Protein AF-A0A4U0WR96-F1 (afdb_monomer)

Foldseek 3Di:
DDDDDDDDDDDPPDPPPPPDDPPPDDPDDDDDPDPPDDPPPPPPPDDADEEEFAADDPVCVVVVPDDQWDADQVQQKIKGHDDDDDPVRVVVDPDDDDIDIDHGPHYAYCHDPPDPRHDAQVNLCVVPLVVQLVCVVVVDDDDDAQDDDPPRCRCCQDQNDPVRGHSPVVSVVVNVVVVVVDPPPVDDDDDDDWDWDQDPNDIGGPVDPDDDPDD

Secondary structure (DSSP, 8-state):
-----PPP------------------SS----PPPP---TTS--S----EEEEEPPPHHHHHTT----EEEETTTTEEEEPPP---HHHHHH-------EEEE-SEEEEES-TTSTT---HHHHIIIIIHHHHHHHHTT--------SSTTSSHHHHHTB-SSSB-HHHHHHHHHHHHHHH---TT---------EEEETTEEEESSSS--PPP-

Solvent-accessible surface area (backbone atoms only — not comparable to full-atom values): 14326 Å² total; per-residue (Å²): 135,87,82,89,78,87,86,77,88,86,83,87,78,73,86,77,73,85,72,67,81,80,75,92,69,74,100,61,88,75,73,81,75,73,75,80,84,71,62,92,86,53,80,76,89,67,87,83,49,70,48,67,46,57,44,80,52,69,74,41,57,79,63,67,59,80,83,44,70,47,60,39,79,88,73,14,31,36,38,38,52,49,80,92,66,53,78,69,53,53,75,71,47,92,71,84,71,64,70,45,79,45,75,44,82,36,36,38,38,38,46,50,89,85,45,96,70,45,44,51,55,62,54,58,27,68,71,45,47,52,60,48,49,51,41,45,76,74,70,44,91,75,87,86,83,77,79,78,63,91,89,53,44,47,63,47,53,43,50,33,45,92,94,49,47,9,42,53,60,47,49,54,48,53,52,51,55,52,62,71,65,58,79,60,86,88,63,83,88,85,89,84,86,86,54,70,46,77,55,95,93,40,81,42,66,68,80,56,90,83,77,77,78,87,128

Organism: NCBI:txid329884

Structure (mmCIF, N/CA/C/O backbone):
data_AF-A0A4U0WR96-F1
#
_entry.id   AF-A0A4U0WR96-F1
#
loop_
_atom_site.group_PDB
_atom_site.id
_atom_site.type_symbol
_atom_site.label_atom_id
_atom_site.label_alt_id
_atom_site.label_comp_id
_atom_site.label_asym_id
_atom_site.label_entity_id
_atom_site.label_seq_id
_atom_site.pdbx_PDB_ins_code
_atom_site.Cartn_x
_atom_site.Cartn_y
_atom_site.Cartn_z
_atom_site.occupancy
_atom_site.B_iso_or_equiv
_atom_site.auth_seq_id
_atom_site.auth_comp_id
_atom_site.auth_asym_id
_atom_site.auth_atom_id
_atom_site.pdbx_PDB_model_num
ATOM 1 N N . MET A 1 1 ? 50.541 -27.576 30.324 1.00 34.84 1 MET A N 1
ATOM 2 C CA . MET A 1 1 ? 51.532 -27.996 29.309 1.00 34.84 1 MET A CA 1
ATOM 3 C C . MET A 1 1 ? 50.739 -28.535 28.128 1.00 34.84 1 MET A C 1
ATOM 5 O O . MET A 1 1 ? 50.212 -29.628 28.215 1.00 34.84 1 MET A O 1
ATOM 9 N N . ALA A 1 2 ? 50.278 -27.673 27.224 1.00 33.19 2 ALA A N 1
ATOM 10 C CA . ALA A 1 2 ? 51.031 -27.200 26.062 1.00 33.19 2 ALA A CA 1
ATOM 11 C C . ALA A 1 2 ? 51.534 -28.369 25.207 1.00 33.19 2 ALA A C 1
ATOM 13 O O . ALA A 1 2 ? 52.511 -28.999 25.577 1.00 33.19 2 ALA A O 1
ATOM 14 N N . HIS A 1 3 ? 50.884 -28.603 24.067 1.00 31.94 3 HIS A N 1
ATOM 15 C CA . HIS A 1 3 ? 51.585 -28.634 22.787 1.00 31.94 3 HIS A CA 1
ATOM 16 C C . HIS A 1 3 ? 50.632 -28.195 21.671 1.00 31.94 3 HIS A C 1
ATOM 18 O O . HIS A 1 3 ? 49.703 -28.894 21.279 1.00 31.94 3 HIS A O 1
ATOM 24 N N . HIS A 1 4 ? 50.888 -26.973 21.207 1.00 39.34 4 HIS A N 1
ATOM 25 C CA . HIS A 1 4 ? 50.454 -26.429 19.931 1.00 39.34 4 HIS A CA 1
ATOM 26 C C . HIS A 1 4 ? 50.864 -27.367 18.793 1.00 39.34 4 HIS A C 1
ATOM 28 O O . HIS A 1 4 ? 52.033 -27.748 18.697 1.00 39.34 4 HIS A O 1
ATOM 34 N N . ARG A 1 5 ? 49.950 -27.606 17.853 1.00 36.50 5 ARG A N 1
ATOM 35 C CA . ARG A 1 5 ? 50.330 -27.823 16.460 1.00 36.50 5 ARG A CA 1
ATOM 36 C C . ARG A 1 5 ? 49.440 -26.955 15.580 1.00 36.50 5 ARG A C 1
ATOM 38 O O . ARG A 1 5 ? 48.236 -27.169 15.500 1.00 36.50 5 ARG A O 1
ATOM 45 N N . ALA A 1 6 ? 50.053 -25.922 15.012 1.00 37.16 6 ALA A N 1
ATOM 46 C CA . ALA A 1 6 ? 49.459 -25.056 14.011 1.00 37.16 6 ALA A CA 1
ATOM 47 C C . ALA A 1 6 ? 49.240 -25.848 12.715 1.00 37.16 6 ALA A C 1
ATOM 49 O O . ALA A 1 6 ? 50.129 -26.588 12.288 1.00 37.16 6 ALA A O 1
ATOM 50 N N . LEU A 1 7 ? 48.072 -25.674 12.101 1.00 34.84 7 LEU A N 1
ATOM 51 C CA . LEU A 1 7 ? 47.841 -26.012 10.703 1.00 34.84 7 LEU A CA 1
ATOM 52 C C . LEU A 1 7 ? 47.938 -24.712 9.902 1.00 34.84 7 LEU A C 1
ATOM 54 O O . LEU A 1 7 ? 47.262 -23.727 10.188 1.00 34.84 7 LEU A O 1
ATOM 58 N N . THR A 1 8 ? 48.858 -24.720 8.951 1.00 39.34 8 THR A N 1
ATOM 59 C CA . THR A 1 8 ? 49.199 -23.650 8.015 1.00 39.34 8 THR A CA 1
ATOM 60 C C . THR A 1 8 ? 48.477 -23.871 6.683 1.00 39.34 8 THR A C 1
ATOM 62 O O . THR A 1 8 ? 48.541 -25.001 6.212 1.00 39.34 8 THR A O 1
ATOM 65 N N . THR A 1 9 ? 47.894 -22.790 6.121 1.00 39.94 9 THR A N 1
ATOM 66 C CA . THR A 1 9 ? 47.632 -22.459 4.684 1.00 39.94 9 THR A CA 1
ATOM 67 C C . THR A 1 9 ? 46.932 -23.519 3.800 1.00 39.94 9 THR A C 1
ATOM 69 O O . THR A 1 9 ? 47.309 -24.678 3.871 1.00 39.94 9 THR A O 1
ATOM 72 N N . PRO A 1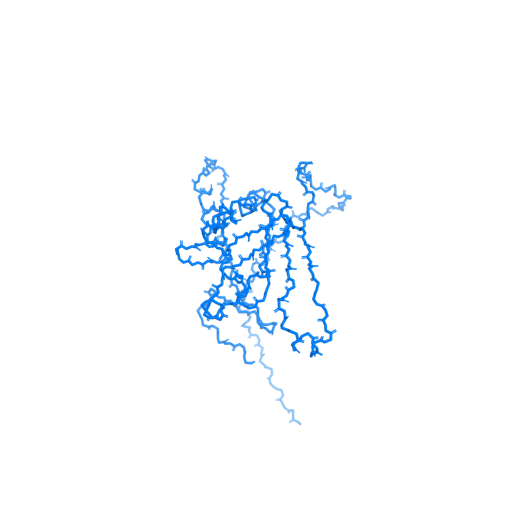 10 ? 46.109 -23.201 2.774 1.00 40.53 10 PRO A N 1
ATOM 73 C CA . PRO A 1 10 ? 45.141 -22.128 2.477 1.00 40.53 10 PRO A CA 1
ATOM 74 C C . PRO A 1 10 ? 43.749 -22.698 2.062 1.00 40.53 10 PRO A C 1
ATOM 76 O O . PRO A 1 10 ? 43.687 -23.515 1.159 1.00 40.53 10 PRO A O 1
ATOM 79 N N . ASP A 1 11 ? 42.624 -22.230 2.615 1.00 34.78 11 ASP A N 1
ATOM 80 C CA . ASP A 1 11 ? 41.285 -22.538 2.043 1.00 34.78 11 ASP A CA 1
ATOM 81 C C . ASP A 1 11 ? 40.253 -21.426 2.321 1.00 34.78 11 ASP A C 1
ATOM 83 O O . ASP A 1 11 ? 39.078 -21.639 2.608 1.00 34.78 11 ASP A O 1
ATOM 87 N N . LEU A 1 12 ? 40.707 -20.175 2.205 1.00 38.88 12 LEU A N 1
ATOM 88 C CA . LEU A 1 12 ? 39.829 -19.021 2.002 1.00 38.88 12 LEU A CA 1
ATOM 89 C C . LEU A 1 12 ? 39.471 -18.936 0.511 1.00 38.88 12 LEU A C 1
ATOM 91 O O . LEU A 1 12 ? 39.880 -18.012 -0.189 1.00 38.88 12 LEU A O 1
ATOM 95 N N . GLN A 1 13 ? 38.728 -19.919 0.000 1.00 39.53 13 GLN A N 1
ATOM 96 C CA . GLN A 1 13 ? 38.101 -19.800 -1.314 1.00 39.53 13 GLN A CA 1
ATOM 97 C C . GLN A 1 13 ? 36.824 -18.954 -1.198 1.00 39.53 13 GLN A C 1
ATOM 99 O O . GLN A 1 13 ? 35.743 -19.425 -0.869 1.00 39.53 13 GLN A O 1
ATOM 104 N N . HIS A 1 14 ? 37.028 -17.657 -1.432 1.00 37.19 14 HIS A N 1
ATOM 105 C CA . HIS A 1 14 ? 36.157 -16.721 -2.144 1.00 37.19 14 HIS A CA 1
ATOM 106 C C . HIS A 1 14 ? 34.634 -16.794 -1.924 1.00 37.19 14 HIS A C 1
ATOM 108 O O . HIS A 1 14 ? 33.881 -17.184 -2.813 1.00 37.19 14 HIS A O 1
ATOM 114 N N . TYR A 1 15 ? 34.159 -16.183 -0.836 1.00 31.33 15 TYR A N 1
ATOM 115 C CA . TYR A 1 15 ? 32.936 -15.379 -0.925 1.00 31.33 15 TYR A CA 1
ATOM 116 C C . TYR A 1 15 ? 33.295 -14.038 -1.577 1.00 31.33 15 TYR A C 1
ATOM 118 O O . TYR A 1 15 ? 33.702 -13.090 -0.906 1.00 31.33 15 TYR A O 1
ATOM 126 N N . HIS A 1 16 ? 33.190 -13.960 -2.904 1.00 32.38 16 HIS A N 1
ATOM 127 C CA . HIS A 1 16 ? 33.180 -12.671 -3.590 1.00 32.38 16 HIS A CA 1
ATOM 128 C C . HIS A 1 16 ? 31.810 -12.025 -3.377 1.00 32.38 16 HIS A C 1
ATOM 130 O O . HIS A 1 16 ? 30.864 -12.259 -4.120 1.00 32.38 16 HIS A O 1
ATOM 136 N N . SER A 1 17 ? 31.715 -11.188 -2.346 1.00 36.38 17 SER A N 1
ATOM 137 C CA . SER A 1 17 ? 30.749 -10.098 -2.360 1.00 36.38 17 SER A CA 1
ATOM 138 C C . SER A 1 17 ? 31.188 -9.145 -3.470 1.00 36.38 17 SER A C 1
ATOM 140 O O . SER A 1 17 ? 32.230 -8.502 -3.350 1.00 36.38 17 SER A O 1
ATOM 142 N N . THR A 1 18 ? 30.438 -9.047 -4.568 1.00 40.47 18 THR A N 1
ATOM 143 C CA . THR A 1 18 ? 30.577 -7.919 -5.503 1.00 40.47 18 THR A CA 1
ATOM 144 C C . THR A 1 18 ? 29.844 -6.713 -4.922 1.00 40.47 18 THR A C 1
ATOM 146 O O . THR A 1 18 ? 28.961 -6.132 -5.547 1.00 40.47 18 THR A O 1
ATOM 149 N N . ALA A 1 19 ? 30.191 -6.357 -3.683 1.00 36.78 19 ALA A N 1
ATOM 150 C CA . ALA A 1 19 ? 29.962 -5.025 -3.174 1.00 36.78 19 ALA A CA 1
ATOM 151 C C . ALA A 1 19 ? 30.850 -4.104 -4.010 1.00 36.78 19 ALA A C 1
ATOM 153 O O . ALA A 1 19 ? 32.071 -4.149 -3.898 1.00 36.78 19 ALA A O 1
ATOM 154 N N . SER A 1 20 ? 30.200 -3.359 -4.900 1.00 39.16 20 SER A N 1
ATOM 155 C CA . SER A 1 20 ? 30.675 -2.135 -5.534 1.00 39.16 20 SER A CA 1
ATOM 156 C C . SER A 1 20 ? 32.140 -2.167 -5.968 1.00 39.16 20 SER A C 1
ATOM 158 O O . SER A 1 20 ? 33.045 -1.857 -5.191 1.00 39.16 20 SER A O 1
ATOM 160 N N . ALA A 1 21 ? 32.375 -2.437 -7.255 1.00 37.44 21 ALA A N 1
ATOM 161 C CA . ALA A 1 21 ? 33.607 -1.968 -7.875 1.00 37.44 21 ALA A CA 1
ATOM 162 C C . ALA A 1 21 ? 33.804 -0.487 -7.484 1.00 37.44 21 ALA A C 1
ATOM 164 O O . ALA A 1 21 ? 32.854 0.298 -7.608 1.00 37.44 21 ALA A O 1
ATOM 165 N N . PRO A 1 22 ? 34.975 -0.097 -6.952 1.00 33.47 22 PRO A N 1
ATOM 166 C CA . PRO A 1 22 ? 35.206 1.278 -6.561 1.00 33.47 22 PRO A CA 1
ATOM 167 C C . PRO A 1 22 ? 35.077 2.141 -7.812 1.00 33.47 22 PRO A C 1
ATOM 169 O O . PRO A 1 22 ? 35.841 1.998 -8.766 1.00 33.47 22 PRO A O 1
ATOM 172 N N . SER A 1 23 ? 34.066 3.010 -7.807 1.00 46.91 23 SER A N 1
ATOM 173 C CA . SER A 1 23 ? 33.887 4.057 -8.803 1.00 46.91 23 SER A CA 1
ATOM 174 C C . SER A 1 23 ? 35.225 4.767 -8.994 1.00 46.91 23 SER A C 1
ATOM 176 O O . SER A 1 23 ? 35.752 5.349 -8.044 1.00 46.91 23 SER A O 1
ATOM 178 N N . LEU A 1 24 ? 35.759 4.753 -10.217 1.00 41.44 24 LEU A N 1
ATOM 179 C CA . LEU A 1 24 ? 36.867 5.612 -10.626 1.00 41.44 24 LEU A CA 1
ATOM 180 C C . LEU A 1 24 ? 36.381 7.070 -10.608 1.00 41.44 24 LEU A C 1
ATOM 182 O O . LEU A 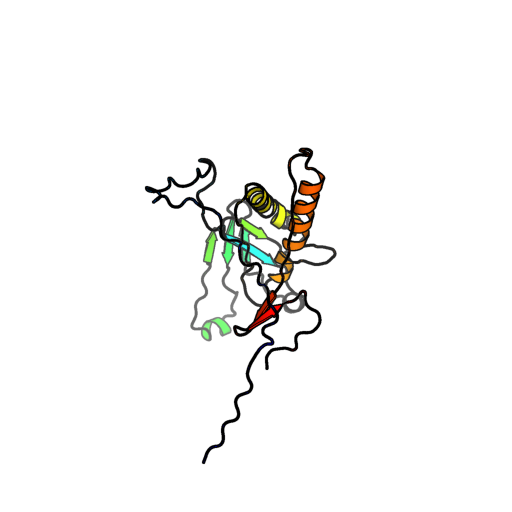1 24 ? 36.041 7.639 -11.639 1.00 41.44 24 LEU A O 1
ATOM 186 N N . ARG A 1 25 ? 36.293 7.670 -9.417 1.00 45.50 25 ARG A N 1
ATOM 187 C CA . ARG A 1 25 ? 36.184 9.119 -9.249 1.00 45.50 25 ARG A CA 1
ATOM 188 C C . ARG A 1 25 ? 37.584 9.683 -9.016 1.00 45.50 25 ARG A C 1
ATOM 190 O O . ARG A 1 25 ? 38.373 9.153 -8.238 1.00 45.50 25 ARG A O 1
ATOM 197 N N . SER A 1 26 ? 37.873 10.721 -9.787 1.00 38.41 26 SER A N 1
ATOM 198 C CA . SER A 1 26 ? 39.103 11.504 -9.881 1.00 38.41 26 SER A CA 1
ATOM 199 C C . SER A 1 26 ? 39.751 11.832 -8.529 1.00 38.41 26 SER A C 1
ATOM 201 O O . SER A 1 26 ? 39.081 12.221 -7.577 1.00 38.41 26 SER A O 1
ATOM 203 N N . ARG A 1 27 ? 41.087 11.742 -8.476 1.00 44.22 27 ARG A N 1
ATOM 204 C CA . ARG A 1 27 ? 41.951 12.173 -7.358 1.00 44.22 27 ARG A CA 1
ATOM 205 C C . ARG A 1 27 ? 42.119 13.701 -7.296 1.00 44.22 27 ARG A C 1
ATOM 207 O O . ARG A 1 27 ? 43.226 14.187 -7.088 1.00 44.22 27 ARG A O 1
ATOM 214 N N . GLU A 1 28 ? 41.042 14.456 -7.472 1.00 39.34 28 GLU A N 1
ATOM 215 C CA . GLU A 1 28 ? 41.059 15.907 -7.266 1.00 39.34 28 GLU A CA 1
ATOM 216 C C . GLU A 1 28 ? 40.126 16.273 -6.108 1.00 39.34 28 GLU A C 1
ATOM 218 O O . GLU A 1 28 ? 39.037 15.700 -6.005 1.00 39.34 28 GLU A O 1
ATOM 223 N N . PRO A 1 29 ? 40.542 17.173 -5.197 1.00 30.84 29 PRO A N 1
ATOM 224 C CA . PRO A 1 29 ? 39.694 17.615 -4.104 1.00 30.84 29 PRO A CA 1
ATOM 225 C C . PRO A 1 29 ? 38.517 18.380 -4.700 1.00 30.84 29 PRO A C 1
ATOM 227 O O . PRO A 1 29 ? 38.680 19.441 -5.297 1.00 30.84 29 PRO A O 1
ATOM 230 N N . ILE A 1 30 ? 37.327 17.811 -4.561 1.00 41.47 30 ILE A N 1
ATOM 231 C CA . ILE A 1 30 ? 36.121 18.398 -5.114 1.00 41.47 30 ILE A CA 1
ATOM 232 C C . ILE A 1 30 ? 35.704 19.563 -4.213 1.00 41.47 30 ILE A C 1
ATOM 234 O O . ILE A 1 30 ? 35.172 19.364 -3.119 1.00 41.47 30 ILE A O 1
ATOM 238 N N . THR A 1 31 ? 35.970 20.785 -4.667 1.00 41.56 31 THR A N 1
ATOM 239 C CA . THR A 1 31 ? 35.323 22.007 -4.181 1.00 41.56 31 THR A CA 1
ATOM 240 C C . THR A 1 31 ? 33.813 21.780 -4.195 1.00 41.56 31 THR A C 1
ATOM 242 O O . THR A 1 31 ? 33.304 21.327 -5.213 1.00 41.56 31 THR A O 1
ATOM 245 N N . ALA A 1 32 ? 33.147 22.032 -3.058 1.00 42.12 32 ALA A N 1
ATOM 246 C CA . ALA A 1 32 ? 31.710 21.868 -2.804 1.00 42.12 32 ALA A CA 1
ATOM 247 C C . ALA A 1 32 ? 30.883 21.531 -4.062 1.00 42.12 32 ALA A C 1
ATOM 249 O O . ALA A 1 32 ? 30.546 22.425 -4.835 1.00 42.12 32 ALA A O 1
ATOM 250 N N . MET A 1 33 ? 30.596 20.237 -4.272 1.00 36.56 33 MET A N 1
ATOM 251 C CA . MET A 1 33 ? 29.678 19.801 -5.329 1.00 36.56 33 MET A CA 1
ATOM 252 C C . MET A 1 33 ? 28.345 20.504 -5.098 1.00 36.56 33 MET A C 1
ATOM 254 O O . MET A 1 33 ? 27.693 20.276 -4.074 1.00 36.56 33 MET A O 1
ATOM 258 N N . ASP A 1 34 ? 27.956 21.341 -6.051 1.00 38.62 34 ASP A N 1
ATOM 259 C CA . ASP A 1 34 ? 26.588 21.811 -6.167 1.00 38.62 34 ASP A CA 1
ATOM 260 C C . ASP A 1 34 ? 25.674 20.577 -6.213 1.00 38.62 34 ASP A C 1
ATOM 262 O O . ASP A 1 34 ? 25.998 19.576 -6.869 1.00 38.62 34 ASP A O 1
ATOM 266 N N . ARG A 1 35 ? 24.586 20.587 -5.436 1.00 38.41 35 ARG A N 1
ATOM 267 C CA . ARG A 1 35 ? 23.674 19.434 -5.378 1.00 38.41 35 ARG A CA 1
ATOM 268 C C . ARG A 1 35 ? 23.183 19.147 -6.802 1.00 38.41 35 ARG A C 1
ATOM 270 O O . ARG A 1 35 ? 22.824 20.100 -7.494 1.00 38.41 35 ARG A O 1
ATOM 277 N N . PRO A 1 36 ? 23.133 17.878 -7.249 1.00 41.12 36 PRO A N 1
ATOM 278 C CA . PRO A 1 36 ? 22.499 17.566 -8.520 1.00 41.12 36 PRO A CA 1
ATOM 279 C C . PRO A 1 36 ? 21.080 18.140 -8.512 1.00 41.12 36 PRO A C 1
ATOM 281 O O . PRO A 1 36 ? 20.350 17.991 -7.532 1.00 41.12 36 PRO A O 1
ATOM 284 N N . PHE A 1 37 ? 20.764 18.860 -9.585 1.00 42.47 37 PHE A N 1
ATOM 285 C CA . PHE A 1 37 ? 19.521 19.583 -9.819 1.00 42.47 37 PHE A CA 1
ATOM 286 C C . PHE A 1 37 ? 18.303 18.721 -9.458 1.00 42.47 37 PHE A C 1
ATOM 288 O O . PHE A 1 37 ? 17.958 17.782 -10.170 1.00 42.47 37 PHE A O 1
ATOM 295 N N . THR A 1 38 ? 17.664 19.036 -8.331 1.00 46.34 38 THR A N 1
ATOM 296 C CA . THR A 1 38 ? 16.289 18.620 -8.042 1.00 46.34 38 THR A CA 1
ATOM 297 C C . THR A 1 38 ? 15.369 19.421 -8.963 1.00 46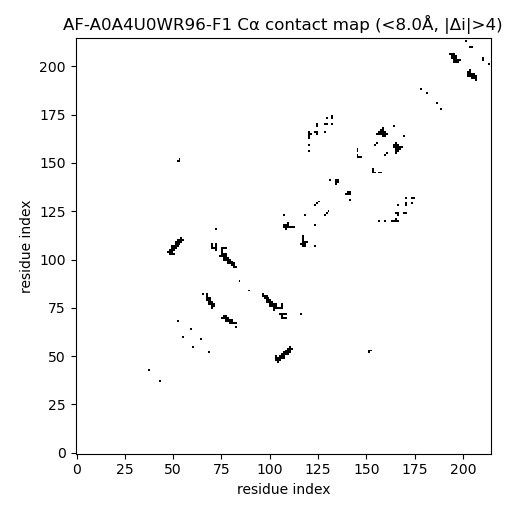.34 38 THR A C 1
ATOM 299 O O . THR A 1 38 ? 15.476 20.652 -8.955 1.00 46.34 38 THR A O 1
ATOM 302 N N . PRO A 1 39 ? 14.487 18.777 -9.747 1.00 41.91 39 PRO A N 1
ATOM 303 C CA . PRO A 1 39 ? 13.476 19.480 -10.524 1.00 41.91 39 PRO A CA 1
ATOM 304 C C . PRO A 1 39 ? 12.700 20.455 -9.620 1.00 41.91 39 PRO A C 1
ATOM 306 O O . PRO A 1 39 ? 12.263 20.045 -8.543 1.00 41.91 39 PRO A O 1
ATOM 309 N N . PRO A 1 40 ? 12.527 21.729 -10.014 1.00 45.06 40 PRO A N 1
ATOM 310 C CA . PRO A 1 40 ? 11.862 22.739 -9.187 1.00 45.06 40 PRO A CA 1
ATOM 311 C C . PRO A 1 40 ? 10.372 22.447 -8.938 1.00 45.06 40 PRO A C 1
ATOM 313 O O . PRO A 1 40 ? 9.793 23.037 -8.031 1.00 45.06 40 PRO A O 1
ATOM 316 N N . ASP A 1 41 ? 9.786 21.514 -9.695 1.00 46.44 41 ASP A N 1
ATOM 317 C CA . ASP A 1 41 ? 8.378 21.112 -9.593 1.00 46.44 41 ASP A CA 1
ATOM 318 C C . ASP A 1 41 ? 8.161 19.836 -8.752 1.00 46.44 41 ASP A C 1
ATOM 320 O O . ASP A 1 41 ? 7.026 19.397 -8.568 1.00 46.44 41 ASP A O 1
ATOM 324 N N . GLY A 1 42 ? 9.233 19.231 -8.226 1.00 45.81 42 GLY A N 1
ATOM 325 C CA . GLY A 1 42 ? 9.149 18.108 -7.294 1.00 45.81 42 GLY A CA 1
ATOM 326 C C . GLY A 1 42 ? 9.088 18.619 -5.861 1.00 45.81 42 GLY A C 1
ATOM 327 O O . GLY A 1 42 ? 10.095 19.104 -5.346 1.00 45.81 42 GLY A O 1
ATOM 328 N N . ASP A 1 43 ? 7.920 18.510 -5.224 1.00 52.81 43 ASP A N 1
ATOM 329 C CA . ASP A 1 43 ? 7.737 18.748 -3.788 1.00 52.81 43 ASP A CA 1
ATOM 330 C C . ASP A 1 43 ? 8.892 18.100 -3.006 1.00 52.81 43 ASP A C 1
ATOM 332 O O . ASP A 1 43 ? 9.120 16.890 -3.071 1.00 52.81 43 ASP A O 1
ATOM 336 N N . GLY A 1 44 ? 9.730 18.933 -2.391 1.00 45.59 44 GLY A N 1
ATOM 337 C CA . GLY A 1 44 ? 11.086 18.545 -2.032 1.00 45.59 44 GLY A CA 1
ATOM 338 C C . GLY A 1 44 ? 11.118 17.387 -1.042 1.00 45.59 44 GLY A C 1
ATOM 339 O O . GLY A 1 44 ? 10.828 17.595 0.124 1.00 45.59 44 GLY A O 1
ATOM 340 N N . GLY A 1 45 ? 11.539 16.197 -1.487 1.00 55.72 45 GLY A N 1
ATOM 341 C CA . GLY A 1 45 ? 12.134 15.128 -0.667 1.00 55.72 45 GLY A CA 1
ATOM 342 C C . GLY A 1 45 ? 11.399 14.711 0.616 1.00 55.72 45 GLY A C 1
ATOM 343 O O . GLY A 1 45 ? 12.028 14.121 1.497 1.00 55.72 45 GLY A O 1
ATOM 344 N N . ASN A 1 46 ? 10.112 15.026 0.756 1.00 72.56 46 ASN A N 1
ATOM 345 C CA . ASN A 1 46 ? 9.351 14.748 1.963 1.00 72.56 46 ASN A CA 1
ATOM 346 C C . ASN A 1 46 ? 8.903 13.285 1.977 1.00 72.56 46 ASN A C 1
ATOM 348 O O . ASN A 1 46 ? 8.540 12.700 0.955 1.00 72.56 46 ASN A O 1
ATOM 352 N N . VAL A 1 47 ? 8.932 12.679 3.163 1.00 87.88 47 VAL A N 1
ATOM 353 C CA . VAL A 1 47 ? 8.392 11.334 3.370 1.00 87.88 47 VAL A CA 1
ATOM 354 C C . VAL A 1 47 ? 6.884 11.396 3.157 1.00 87.88 47 VAL A C 1
ATOM 356 O O . VAL A 1 47 ? 6.185 11.998 3.969 1.00 87.88 47 VAL A O 1
ATOM 359 N N . LYS A 1 48 ? 6.388 10.743 2.100 1.00 90.69 48 LYS A N 1
ATOM 360 C CA . LYS A 1 48 ? 4.948 10.585 1.878 1.00 90.69 48 LYS A CA 1
ATOM 361 C C . LYS A 1 48 ? 4.382 9.545 2.843 1.00 90.69 48 LYS A C 1
ATOM 363 O O . LYS A 1 48 ? 4.837 8.399 2.881 1.00 90.69 48 LYS A O 1
ATOM 368 N N . VAL A 1 49 ? 3.379 9.935 3.615 1.00 93.81 49 VAL A N 1
ATOM 369 C CA . VAL A 1 49 ? 2.662 9.105 4.577 1.00 93.81 49 VAL A CA 1
ATOM 370 C C . VAL A 1 49 ? 1.253 8.856 4.062 1.00 93.81 49 VAL A C 1
ATOM 372 O O . VAL A 1 49 ? 0.430 9.762 3.951 1.00 93.81 49 VAL A O 1
ATOM 375 N N . VAL A 1 50 ? 0.958 7.587 3.792 1.00 94.56 50 VAL A N 1
ATOM 376 C CA . VAL A 1 50 ? -0.365 7.132 3.363 1.00 94.56 50 VAL A CA 1
ATOM 377 C C . VAL A 1 50 ? -0.928 6.139 4.367 1.00 94.56 50 VAL A C 1
ATOM 379 O O . VAL A 1 50 ? -0.205 5.293 4.902 1.00 94.56 50 VAL A O 1
ATOM 382 N N . VAL A 1 51 ? -2.233 6.209 4.609 1.00 97.25 51 VAL A N 1
ATOM 383 C CA . VAL A 1 51 ? -2.937 5.279 5.496 1.00 97.25 51 VAL A CA 1
ATOM 384 C C . VAL A 1 51 ? -3.997 4.504 4.737 1.00 97.25 51 VAL A C 1
ATOM 386 O O . VAL A 1 51 ? -4.571 4.986 3.766 1.00 97.25 51 VAL A O 1
ATOM 389 N N . ARG A 1 52 ? -4.252 3.270 5.174 1.00 97.88 52 ARG A N 1
ATOM 390 C CA . ARG A 1 52 ? -5.254 2.389 4.576 1.00 97.88 52 ARG A CA 1
ATOM 391 C C . ARG A 1 52 ? -5.989 1.626 5.662 1.00 97.88 52 ARG A C 1
ATOM 393 O O . ARG A 1 52 ? -5.358 0.916 6.445 1.00 97.88 52 ARG A O 1
ATOM 400 N N . VAL A 1 53 ? -7.314 1.717 5.672 1.00 98.25 53 VAL A N 1
ATOM 401 C CA . VAL A 1 53 ? -8.160 0.903 6.552 1.00 98.25 53 VAL A CA 1
ATOM 402 C C . VAL A 1 53 ? -8.659 -0.328 5.803 1.00 98.25 53 VAL A C 1
ATOM 404 O O . VAL A 1 53 ? -9.129 -0.232 4.672 1.00 98.25 53 VAL A O 1
ATOM 407 N N . ARG A 1 54 ? -8.534 -1.510 6.416 1.00 97.75 54 ARG A N 1
ATOM 408 C CA . ARG A 1 54 ? -9.029 -2.769 5.842 1.00 97.75 54 ARG A CA 1
ATOM 409 C C . ARG A 1 54 ? -10.485 -3.031 6.217 1.00 97.75 54 ARG A C 1
ATOM 411 O O . ARG A 1 54 ? -10.982 -2.542 7.233 1.00 97.75 54 ARG A O 1
ATOM 418 N N . LYS A 1 55 ? -11.128 -3.916 5.458 1.00 97.19 55 LYS A N 1
ATOM 419 C CA . LYS A 1 55 ? -12.403 -4.524 5.847 1.00 97.19 55 LYS A CA 1
ATOM 420 C C . LYS A 1 55 ? -12.284 -5.326 7.130 1.00 97.19 55 LYS A C 1
ATOM 422 O O . LYS A 1 55 ? -11.191 -5.786 7.482 1.00 97.19 55 LYS A O 1
ATOM 427 N N . PHE A 1 56 ? -13.411 -5.531 7.801 1.00 97.56 56 PHE A N 1
ATOM 428 C CA . PHE A 1 56 ? -13.466 -6.425 8.948 1.00 97.56 56 PHE A CA 1
ATOM 429 C C . PHE A 1 56 ? -13.049 -7.850 8.581 1.00 97.56 56 PHE A C 1
ATOM 431 O O . PHE A 1 56 ? -13.371 -8.367 7.509 1.00 97.56 56 PHE A O 1
ATOM 438 N N . VAL A 1 57 ? -12.339 -8.505 9.498 1.00 95.56 57 VAL A N 1
ATOM 439 C CA . VAL A 1 57 ? -12.163 -9.955 9.446 1.00 95.56 57 VAL A CA 1
ATOM 440 C C . VAL A 1 57 ? -13.412 -10.640 9.990 1.00 95.56 57 VAL A C 1
ATOM 442 O O . VAL A 1 57 ? -14.182 -10.055 10.753 1.00 95.56 57 VAL A O 1
ATOM 445 N N . LYS A 1 58 ? -13.583 -11.923 9.656 1.00 95.06 58 LYS A N 1
ATOM 446 C CA . LYS A 1 58 ? -14.749 -12.720 10.062 1.00 95.06 58 LYS A CA 1
ATOM 447 C C . LYS A 1 58 ? -15.068 -12.594 11.556 1.00 95.06 58 LYS A C 1
ATOM 449 O O . LYS A 1 58 ? -16.192 -12.291 11.915 1.00 95.06 58 LYS A O 1
ATOM 454 N N . LYS A 1 59 ? -14.055 -12.696 12.420 1.00 95.94 59 LYS A N 1
ATOM 455 C CA . LYS A 1 59 ? -14.219 -12.563 13.877 1.00 95.94 59 LYS A CA 1
ATOM 456 C C . LYS A 1 59 ? -14.783 -11.204 14.320 1.00 95.94 59 LYS A C 1
ATOM 458 O O . LYS A 1 59 ? -15.486 -11.154 15.321 1.00 95.94 59 LYS A O 1
ATOM 463 N N . GLU A 1 60 ? -14.442 -10.117 13.632 1.00 96.44 60 GLU A N 1
ATOM 464 C CA . GLU A 1 60 ? -14.951 -8.767 13.934 1.00 96.44 60 GLU A CA 1
ATOM 465 C C . GLU A 1 60 ? -16.393 -8.617 13.433 1.00 96.44 60 GLU A C 1
ATOM 467 O O . GLU A 1 60 ? -17.234 -8.063 14.136 1.00 96.44 60 GLU A O 1
ATOM 472 N N . THR A 1 61 ? -16.691 -9.200 12.268 1.00 95.25 61 THR A N 1
ATOM 473 C CA . THR A 1 61 ? -18.047 -9.233 11.696 1.00 95.25 61 THR A CA 1
ATOM 474 C C . THR A 1 61 ? -18.997 -10.065 12.561 1.00 95.25 61 THR A C 1
ATOM 476 O O . THR A 1 61 ? -20.067 -9.591 12.925 1.00 95.25 61 THR A O 1
ATOM 479 N N . ASP A 1 62 ? -18.579 -11.270 12.962 1.00 96.31 62 ASP A N 1
ATOM 480 C CA . ASP A 1 62 ? -19.355 -12.192 13.804 1.00 96.31 62 ASP A CA 1
ATOM 481 C C . ASP A 1 62 ? -19.661 -11.583 15.184 1.00 96.31 62 ASP A C 1
ATOM 483 O O . ASP A 1 62 ? -20.685 -11.879 15.792 1.00 96.31 62 ASP A O 1
ATOM 487 N N . LYS A 1 63 ? -18.768 -10.718 15.679 1.00 94.50 63 LYS A N 1
ATOM 488 C CA . LYS A 1 63 ? -18.937 -9.976 16.935 1.00 94.50 63 LYS A CA 1
ATOM 489 C C . LYS A 1 63 ? -19.692 -8.659 16.779 1.00 94.50 63 LYS A C 1
ATOM 491 O O . LYS A 1 63 ? -19.838 -7.960 17.775 1.00 94.50 63 LYS A O 1
ATOM 496 N N . GLN A 1 64 ? -20.093 -8.296 15.560 1.00 93.12 64 GLN A N 1
ATOM 497 C CA . GLN A 1 64 ? -20.714 -7.007 15.251 1.00 93.12 64 GLN A CA 1
ATOM 498 C C . GLN A 1 64 ? -19.896 -5.829 15.806 1.00 93.12 64 GLN A C 1
ATOM 500 O O . GLN A 1 64 ? -20.433 -4.901 16.403 1.00 93.12 64 GLN A O 1
ATOM 505 N N . SER A 1 65 ? -18.568 -5.900 15.658 1.00 93.12 65 SER A N 1
ATOM 506 C CA . SER A 1 65 ? -17.679 -4.847 16.156 1.00 93.12 65 SER A CA 1
ATOM 507 C C . SER A 1 65 ? -17.949 -3.532 15.412 1.00 93.12 65 SER A C 1
ATOM 509 O O . SER A 1 65 ? -18.069 -3.562 14.184 1.00 93.12 65 SER A O 1
ATOM 511 N N . PRO A 1 66 ? -18.033 -2.385 16.110 1.00 93.88 66 PRO A N 1
ATOM 512 C CA . PRO A 1 66 ? -18.253 -1.101 15.458 1.00 93.88 66 PRO A CA 1
ATOM 513 C C . PRO A 1 66 ? -17.023 -0.690 14.643 1.00 93.88 66 PRO A C 1
ATOM 515 O O . PRO A 1 66 ? -15.882 -0.972 15.026 1.00 93.88 66 PRO A O 1
ATOM 518 N N . CYS A 1 67 ? -17.243 -0.016 13.511 1.00 96.00 67 CYS A N 1
ATOM 519 C CA . CYS A 1 67 ? -16.155 0.609 12.765 1.00 96.00 67 CYS A CA 1
ATOM 520 C C . CYS A 1 67 ? -15.876 1.974 13.386 1.00 96.00 67 CYS A C 1
ATOM 522 O O . CYS A 1 67 ? -16.731 2.850 13.362 1.00 96.00 67 CYS A O 1
ATOM 524 N N . LEU A 1 68 ? -14.687 2.131 13.964 1.00 96.88 68 LEU A N 1
ATOM 525 C CA . LEU A 1 68 ? -14.281 3.365 14.641 1.00 96.88 68 LEU A CA 1
ATOM 526 C C . LEU A 1 68 ? -13.431 4.276 13.752 1.00 96.88 68 LEU A C 1
ATOM 528 O O . LEU A 1 68 ? -12.885 5.255 14.238 1.00 96.88 68 LEU A O 1
ATOM 532 N N . VAL A 1 69 ? -13.254 3.933 12.478 1.00 97.69 69 VAL A N 1
ATOM 533 C CA . VAL A 1 69 ? -12.434 4.705 11.543 1.00 97.69 69 VAL A CA 1
ATOM 534 C C . VAL A 1 69 ? -13.333 5.263 10.460 1.00 97.69 69 VAL A C 1
ATOM 536 O O . VAL A 1 69 ? -14.124 4.529 9.874 1.00 97.69 69 VAL A O 1
ATOM 539 N N . GLU A 1 70 ? -13.151 6.537 10.160 1.00 97.06 70 GLU A N 1
ATOM 540 C CA . GLU A 1 70 ? -13.775 7.228 9.042 1.00 97.06 70 GLU A CA 1
ATOM 541 C C . GLU A 1 70 ? -12.683 7.912 8.221 1.00 97.06 70 GLU A C 1
ATOM 543 O O . GLU A 1 70 ? -11.707 8.415 8.776 1.00 97.06 70 GLU A O 1
ATOM 548 N N . MET A 1 71 ? -12.804 7.886 6.894 1.00 97.75 71 MET A N 1
ATOM 549 C CA . MET A 1 71 ? -11.835 8.515 5.997 1.00 97.75 71 MET A CA 1
ATOM 550 C C . MET A 1 71 ? -12.557 9.372 4.969 1.00 97.75 71 MET A C 1
ATOM 552 O O . MET A 1 71 ? -13.430 8.883 4.255 1.00 97.75 71 MET A O 1
ATOM 556 N N . ASN A 1 72 ? -12.163 10.638 4.863 1.00 93.00 72 ASN A N 1
ATOM 557 C CA . ASN A 1 72 ? -12.696 11.550 3.866 1.00 93.00 72 ASN A CA 1
ATOM 558 C C . ASN A 1 72 ? -11.780 11.560 2.625 1.00 93.00 72 ASN A C 1
ATOM 560 O O . ASN A 1 72 ? -10.642 12.036 2.703 1.00 93.00 72 ASN A O 1
ATOM 564 N N . PRO A 1 73 ? -12.255 11.080 1.460 1.00 82.31 73 PRO A N 1
ATOM 565 C CA . PRO A 1 73 ? -11.434 10.977 0.254 1.00 82.31 73 PRO A CA 1
ATOM 566 C C . PRO A 1 73 ? -11.083 12.335 -0.374 1.00 82.31 73 PRO A C 1
ATOM 568 O O . PRO A 1 73 ? -10.170 12.404 -1.191 1.00 82.31 73 PRO A O 1
ATOM 571 N N . GLN A 1 74 ? -11.801 13.411 -0.031 1.00 87.69 74 GLN A N 1
ATOM 572 C CA . GLN A 1 74 ? -11.557 14.750 -0.576 1.00 87.69 74 GLN A CA 1
ATOM 573 C C . GLN A 1 74 ? -10.503 15.512 0.230 1.00 87.69 74 GLN A C 1
ATOM 575 O O . GLN A 1 74 ? -9.676 16.211 -0.349 1.00 87.69 74 GLN A O 1
ATOM 580 N N . THR A 1 75 ? -10.524 15.376 1.558 1.00 93.81 75 THR A N 1
ATOM 581 C CA . THR A 1 75 ? -9.611 16.094 2.463 1.00 93.81 75 THR A CA 1
ATOM 582 C C . THR A 1 75 ? -8.403 15.258 2.890 1.00 93.81 75 THR A C 1
ATOM 584 O O . THR A 1 75 ? -7.493 15.791 3.518 1.00 93.81 75 THR A O 1
ATOM 587 N N . ASN A 1 76 ? -8.384 13.959 2.563 1.00 94.50 76 ASN A N 1
ATOM 588 C CA . ASN A 1 76 ? -7.438 12.963 3.084 1.00 94.50 76 ASN A CA 1
ATOM 589 C C . ASN A 1 76 ? -7.405 12.886 4.619 1.00 94.50 76 ASN A C 1
ATOM 591 O O . ASN A 1 76 ? -6.429 12.412 5.207 1.00 94.50 76 ASN A O 1
ATOM 595 N N . GLU A 1 77 ? -8.479 13.316 5.274 1.00 97.25 77 GLU A N 1
ATOM 596 C CA . GLU A 1 77 ? -8.640 13.229 6.717 1.00 97.25 77 GLU A CA 1
ATOM 597 C C . GLU A 1 77 ? -9.040 11.807 7.130 1.00 97.25 77 GLU A C 1
ATOM 599 O O . GLU A 1 77 ? -9.874 11.171 6.486 1.00 97.25 77 GLU A O 1
ATOM 604 N N . THR A 1 78 ? -8.435 11.307 8.204 1.00 98.06 78 THR A N 1
ATOM 605 C CA . THR A 1 78 ? -8.805 10.071 8.892 1.00 98.06 78 THR A CA 1
ATOM 606 C C . THR A 1 78 ? -9.219 10.411 10.316 1.00 98.06 78 THR A C 1
ATOM 608 O O . THR A 1 78 ? -8.405 10.908 11.097 1.00 98.06 78 THR A O 1
ATOM 611 N N . VAL A 1 79 ? -10.458 10.089 10.669 1.00 98.00 79 VAL A N 1
ATOM 612 C CA . VAL A 1 79 ? -11.021 10.295 12.004 1.00 98.00 79 VAL A CA 1
ATOM 613 C C . VAL A 1 79 ? -11.110 8.955 12.728 1.00 98.00 79 VAL A C 1
ATOM 615 O O . VAL A 1 79 ? -11.576 7.957 12.177 1.00 98.00 79 VAL A O 1
ATOM 618 N N . LEU A 1 80 ? -10.626 8.928 13.968 1.00 97.62 80 LEU A N 1
ATOM 619 C CA . LEU A 1 80 ? -10.772 7.819 14.899 1.00 97.62 80 LEU A CA 1
ATOM 620 C C . LEU A 1 80 ? -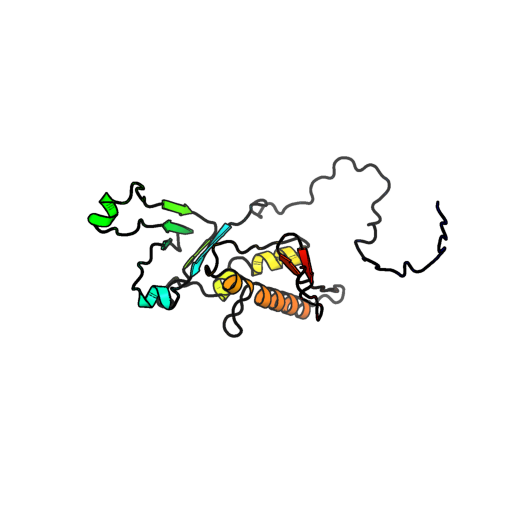11.821 8.187 15.950 1.00 97.62 80 LEU A C 1
ATOM 622 O O . LEU A 1 80 ? -11.570 9.031 16.811 1.00 97.62 80 LEU A O 1
ATOM 626 N N . HIS A 1 81 ? -12.960 7.509 15.890 1.00 96.31 81 HIS A N 1
ATOM 627 C CA . HIS A 1 81 ? -14.089 7.676 16.796 1.00 96.31 81 HIS A CA 1
ATOM 628 C C . HIS A 1 81 ? -13.848 6.963 18.136 1.00 96.31 81 HIS A C 1
ATOM 630 O O . HIS A 1 81 ? -13.260 5.872 18.165 1.00 96.31 81 HIS A O 1
ATOM 636 N N . PRO A 1 82 ? -14.292 7.535 19.271 1.00 93.38 82 PRO A N 1
ATOM 637 C CA . PRO A 1 82 ? -14.239 6.841 20.549 1.00 93.38 82 PRO A CA 1
ATOM 638 C C . PRO A 1 82 ? -15.192 5.629 20.533 1.00 93.38 82 PRO A C 1
ATOM 640 O O . PRO A 1 82 ? -16.270 5.704 19.945 1.00 93.38 82 PRO A O 1
ATOM 643 N N . PRO A 1 83 ? -14.832 4.502 21.174 1.00 90.19 83 PRO A N 1
ATOM 644 C CA . PRO A 1 83 ? -15.741 3.368 21.283 1.00 90.19 83 PRO A CA 1
ATOM 645 C C . PRO A 1 83 ? -16.983 3.748 22.097 1.00 90.19 83 PRO A C 1
ATOM 647 O O . PRO A 1 83 ? -16.878 4.414 23.130 1.00 90.19 83 PRO A O 1
ATOM 650 N N . GLU A 1 84 ? -18.151 3.267 21.675 1.00 84.44 84 GLU A N 1
ATOM 651 C CA . GLU A 1 84 ? -19.360 3.336 22.494 1.00 84.44 84 GLU A CA 1
ATOM 652 C C . GLU A 1 84 ? -19.199 2.409 23.705 1.00 84.44 84 GLU A C 1
ATOM 654 O O . GLU A 1 84 ? -19.089 1.191 23.566 1.00 84.44 84 GLU A O 1
ATOM 659 N N . LEU A 1 85 ? -19.142 2.998 24.899 1.00 81.31 85 LEU A N 1
ATOM 660 C CA . LEU A 1 85 ? -19.028 2.272 26.162 1.00 81.31 85 LEU A CA 1
ATOM 661 C C . LEU A 1 85 ? -20.373 2.272 26.879 1.00 81.31 85 LEU A C 1
ATOM 663 O O . LEU A 1 85 ? -21.023 3.314 26.997 1.00 81.31 85 LEU A O 1
ATOM 667 N N . THR A 1 86 ? -20.756 1.124 27.431 1.00 80.12 86 THR A N 1
ATOM 668 C CA . THR A 1 86 ? -21.917 1.042 28.321 1.00 80.12 86 THR A CA 1
ATOM 669 C C . THR A 1 86 ? -21.673 1.842 29.615 1.00 80.12 86 THR A C 1
ATOM 671 O O . THR A 1 86 ? -20.522 2.042 30.020 1.00 80.12 86 THR A O 1
ATOM 674 N N . PRO A 1 87 ? -22.727 2.282 30.331 1.00 76.38 87 PRO A N 1
ATOM 675 C CA . PRO A 1 87 ? -22.572 3.041 31.580 1.00 76.38 87 PRO A CA 1
ATOM 676 C C . PRO A 1 87 ? -21.752 2.316 32.665 1.00 76.38 87 PRO A C 1
ATOM 678 O O . PRO A 1 87 ? -21.140 2.953 33.524 1.00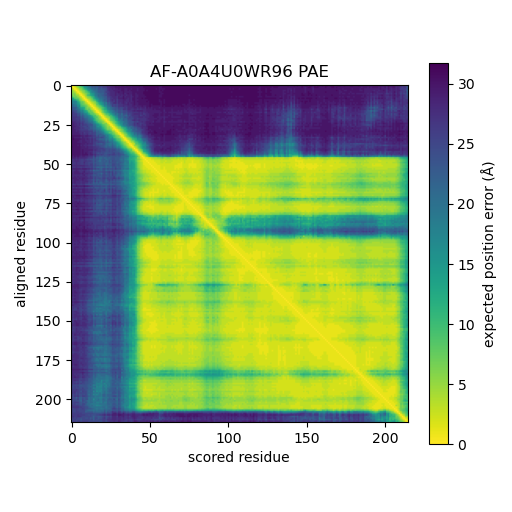 76.38 87 PRO A O 1
ATOM 681 N N . GLU A 1 88 ? -21.742 0.981 32.650 1.00 77.12 88 GLU A N 1
ATOM 682 C CA . GLU A 1 88 ? -20.968 0.139 33.572 1.00 77.12 88 GLU A CA 1
ATOM 683 C C . GLU A 1 88 ? -19.474 0.116 33.210 1.00 77.12 88 GLU A C 1
ATOM 685 O O . GLU A 1 88 ? -18.606 0.229 34.083 1.00 77.12 88 GLU A O 1
ATOM 690 N N . GLU A 1 89 ? -19.160 0.059 31.915 1.00 78.31 89 GLU A N 1
ATOM 691 C CA . GLU A 1 89 ? -17.792 0.148 31.398 1.00 78.31 89 GLU A CA 1
ATOM 692 C C . GLU A 1 89 ? -17.197 1.544 31.599 1.00 78.31 89 GLU A C 1
ATOM 694 O O . GLU A 1 89 ? -16.033 1.657 31.989 1.00 78.31 89 GLU A O 1
ATOM 699 N N . GLN A 1 90 ? -18.002 2.601 31.442 1.00 73.62 90 GLN A N 1
ATOM 700 C CA . GLN A 1 90 ? -17.592 3.985 31.713 1.00 73.62 90 GLN A CA 1
ATOM 701 C C . GLN A 1 90 ? -17.178 4.199 33.177 1.00 73.62 90 GLN A C 1
ATOM 703 O O . GLN A 1 90 ? -16.212 4.907 33.445 1.00 73.62 90 GLN A O 1
ATOM 708 N N . LYS A 1 91 ? -17.862 3.563 34.141 1.00 73.31 91 LYS A N 1
ATOM 709 C CA . LYS A 1 91 ? -17.489 3.639 35.570 1.00 73.31 91 LYS A CA 1
ATOM 710 C C . LYS A 1 91 ? -16.196 2.887 35.890 1.00 73.31 91 LYS A C 1
ATOM 712 O O . LYS A 1 91 ? -15.502 3.232 36.845 1.00 73.31 91 LYS A O 1
ATOM 717 N N . SER A 1 92 ? -15.896 1.849 35.114 1.00 72.38 92 SER A N 1
ATOM 718 C CA . SER A 1 92 ? -14.754 0.956 35.326 1.00 72.38 92 SER A CA 1
ATOM 719 C C . SER A 1 92 ? -13.478 1.478 34.657 1.00 72.38 92 SER A C 1
ATOM 721 O O . SER A 1 92 ? -12.367 1.231 35.133 1.00 72.38 92 SER A O 1
ATOM 723 N N . GLN A 1 93 ? -13.617 2.215 33.555 1.00 71.19 93 GLN A N 1
ATOM 724 C CA . GLN A 1 93 ? -12.496 2.762 32.804 1.00 71.19 93 GLN A CA 1
ATOM 725 C C . GLN A 1 93 ? -12.157 4.189 33.245 1.00 71.19 93 GLN A C 1
ATOM 727 O O . GLN A 1 93 ? -12.915 5.127 33.049 1.00 71.19 93 GLN A O 1
ATOM 732 N N . LYS A 1 94 ? -10.939 4.379 33.767 1.00 66.94 94 LYS A N 1
ATOM 733 C CA . LYS A 1 94 ? -10.393 5.717 34.074 1.00 66.94 94 LYS A CA 1
ATOM 734 C C . LYS A 1 94 ? -9.955 6.507 32.833 1.00 66.94 94 LYS A C 1
ATOM 736 O O . LYS A 1 94 ? -9.556 7.659 32.964 1.00 66.94 94 LYS A O 1
ATOM 741 N N . LYS A 1 95 ? -9.927 5.875 31.656 1.00 74.44 95 LYS A N 1
ATOM 742 C CA . LYS A 1 95 ? -9.362 6.453 30.434 1.00 74.44 95 LYS A CA 1
ATOM 743 C C . LYS A 1 95 ? -10.496 6.955 29.549 1.00 74.44 95 LYS A C 1
ATOM 745 O O . LYS A 1 95 ? -11.271 6.156 29.040 1.00 74.44 95 LYS A O 1
ATOM 750 N N . GLN A 1 96 ? -10.579 8.269 29.386 1.00 76.06 96 GLN A N 1
ATOM 751 C CA . GLN A 1 96 ? -11.519 8.891 28.465 1.00 76.06 96 GLN A CA 1
ATOM 752 C C . GLN A 1 96 ? -10.964 8.766 27.043 1.00 76.06 96 GLN A C 1
ATOM 754 O O . GLN A 1 96 ? -9.818 9.139 26.781 1.00 76.06 96 GLN A O 1
ATOM 759 N N . TYR A 1 97 ? -11.749 8.167 26.152 1.00 84.69 97 TYR A N 1
ATOM 760 C CA . TYR A 1 97 ? -11.447 8.142 24.728 1.00 84.69 97 TYR A CA 1
ATOM 761 C C . TYR A 1 97 ? -12.074 9.373 24.090 1.00 84.69 97 TYR A C 1
ATOM 763 O O . TYR A 1 97 ? -13.251 9.655 24.303 1.00 84.69 97 TYR A O 1
ATOM 771 N N . GLU A 1 98 ? -11.270 10.096 23.329 1.00 90.75 98 GLU A N 1
ATOM 772 C CA . GLU A 1 98 ? -11.689 11.269 22.572 1.00 90.75 98 GLU A CA 1
ATOM 773 C C . GLU A 1 98 ? -11.549 10.962 21.088 1.00 90.75 98 GLU A C 1
ATOM 775 O O . GLU A 1 98 ? -10.693 10.159 20.691 1.00 90.75 98 GLU A O 1
ATOM 780 N N . GLU A 1 99 ? -12.388 11.612 20.291 1.00 95.38 99 GLU A N 1
ATOM 781 C CA . GLU A 1 99 ? -12.240 11.627 18.844 1.00 95.38 99 GLU A CA 1
ATOM 782 C C . GLU A 1 99 ? -10.884 12.234 18.466 1.00 95.38 99 GLU A C 1
ATOM 784 O O . GLU A 1 99 ? -10.417 13.197 19.082 1.00 95.38 99 GLU A O 1
ATOM 789 N N . LYS A 1 100 ? -10.225 11.651 17.464 1.00 96.62 100 LYS A N 1
ATOM 790 C CA . LYS A 1 100 ? -8.951 12.158 16.949 1.00 96.62 100 LYS A CA 1
ATOM 791 C C . LYS A 1 100 ? -8.979 12.222 15.439 1.00 96.62 100 LYS A C 1
ATOM 793 O O . LYS A 1 100 ? -9.235 11.209 14.797 1.00 96.62 100 LYS A O 1
ATOM 798 N N . SER A 1 101 ? -8.627 13.380 14.897 1.00 97.12 101 SER A N 1
ATOM 799 C CA . SER A 1 101 ? -8.462 13.580 13.462 1.00 97.12 101 SER A CA 1
ATOM 800 C C . SER A 1 101 ? -6.983 13.669 13.077 1.00 97.12 101 SER A C 1
ATOM 802 O O . SER A 1 101 ? -6.162 14.222 13.815 1.00 97.12 101 SER A O 1
ATOM 804 N N . PHE A 1 102 ? -6.652 13.100 11.919 1.00 97.56 102 PHE A N 1
ATOM 805 C CA . PHE A 1 102 ? -5.329 13.114 11.310 1.00 97.56 102 PHE A CA 1
ATOM 806 C C . PHE A 1 102 ? -5.450 13.380 9.810 1.00 97.56 102 PHE A C 1
ATOM 808 O O . PHE A 1 102 ? -6.289 12.779 9.143 1.00 97.56 102 PHE A O 1
ATOM 815 N N . THR A 1 103 ? -4.563 14.203 9.256 1.00 96.50 103 THR A N 1
ATOM 816 C CA . THR A 1 103 ? -4.450 14.405 7.804 1.00 96.50 103 THR A CA 1
ATOM 817 C C . THR A 1 103 ? -3.172 13.750 7.299 1.00 96.50 103 THR A C 1
ATOM 819 O O . THR A 1 103 ? -2.108 13.913 7.898 1.00 96.50 103 THR A O 1
ATOM 822 N N . PHE A 1 104 ? -3.284 13.014 6.198 1.00 94.62 104 PHE A N 1
ATOM 823 C CA . PHE A 1 104 ? -2.181 12.315 5.538 1.00 94.62 104 PHE A CA 1
ATOM 824 C C . PHE A 1 104 ? -2.098 12.728 4.068 1.00 94.62 104 PHE A C 1
ATOM 826 O O . PHE A 1 104 ? -3.021 13.359 3.553 1.00 94.62 104 PHE A O 1
ATOM 833 N N . ASP A 1 105 ? -1.040 12.320 3.362 1.00 93.19 105 ASP A N 1
ATOM 834 C CA . ASP A 1 105 ? -0.953 12.548 1.914 1.00 93.19 105 ASP A CA 1
ATOM 835 C C . ASP A 1 105 ? -2.089 11.828 1.177 1.00 93.19 105 ASP A C 1
ATOM 837 O O . ASP A 1 105 ? -2.661 12.359 0.222 1.00 93.19 105 ASP A O 1
ATOM 841 N N . LYS A 1 106 ? -2.450 10.626 1.654 1.00 93.94 106 LYS A N 1
ATOM 842 C CA . LYS A 1 106 ? -3.634 9.868 1.225 1.00 93.94 106 LYS A CA 1
ATOM 843 C C . LYS A 1 106 ? -4.236 9.049 2.360 1.00 93.94 106 LYS A C 1
ATOM 845 O O . LYS A 1 106 ? -3.515 8.388 3.111 1.00 93.94 106 LYS A O 1
ATOM 850 N N . SER A 1 107 ? -5.567 9.010 2.390 1.00 96.62 107 SER A N 1
ATOM 851 C CA . SER A 1 107 ? -6.360 8.164 3.288 1.00 96.62 107 SER A CA 1
ATOM 852 C C . SER A 1 107 ? -7.234 7.201 2.478 1.00 96.62 107 SER A C 1
ATOM 854 O O . SER A 1 107 ? -8.248 7.592 1.905 1.00 96.62 107 SER A O 1
ATOM 856 N N . PHE A 1 108 ? -6.820 5.935 2.392 1.00 97.00 108 PHE A N 1
ATOM 857 C CA . PHE A 1 108 ? -7.468 4.911 1.572 1.00 97.00 108 PHE A CA 1
ATOM 858 C C . PHE A 1 108 ? -8.507 4.101 2.347 1.00 97.00 108 PHE A C 1
ATOM 860 O O . PHE A 1 108 ? -8.183 3.270 3.207 1.00 97.00 108 PHE A O 1
ATOM 867 N N . TRP A 1 109 ? -9.766 4.264 1.954 1.00 97.88 109 TRP A N 1
ATOM 868 C CA . TRP A 1 109 ? -10.874 3.470 2.461 1.00 97.88 109 TRP A CA 1
ATOM 869 C C . TRP A 1 109 ? -10.961 2.115 1.753 1.00 97.88 109 TRP A C 1
ATOM 871 O O . TRP A 1 109 ? -11.520 2.009 0.672 1.00 97.88 109 TRP A O 1
ATOM 881 N N . SER A 1 110 ? -10.444 1.042 2.352 1.00 97.81 110 SER A N 1
ATOM 882 C CA . SER A 1 110 ? -10.638 -0.334 1.850 1.00 97.81 110 SER A CA 1
ATOM 883 C C . SER A 1 110 ? -11.515 -1.165 2.795 1.00 97.81 110 SER A C 1
ATOM 885 O O . SER A 1 110 ? -11.345 -2.387 2.895 1.00 97.81 110 SER A O 1
ATOM 887 N N . HIS A 1 111 ? -12.427 -0.512 3.524 1.00 97.75 111 HIS A N 1
ATOM 888 C CA . HIS A 1 111 ? -13.235 -1.163 4.553 1.00 97.75 111 HIS A CA 1
ATOM 889 C C . HIS A 1 111 ? -14.509 -1.821 4.011 1.00 97.75 111 HIS A C 1
ATOM 891 O O . HIS A 1 111 ? -14.797 -2.964 4.363 1.00 97.75 111 HIS A O 1
ATOM 897 N N . ASN A 1 112 ? -15.251 -1.151 3.129 1.00 96.19 112 ASN A N 1
ATOM 898 C CA . ASN A 1 112 ? -16.500 -1.681 2.587 1.00 96.19 112 ASN A CA 1
ATOM 899 C C . ASN A 1 112 ? -16.574 -1.477 1.069 1.00 96.19 112 ASN A C 1
ATOM 901 O O . ASN A 1 112 ? -16.629 -0.357 0.576 1.00 96.19 112 ASN A O 1
ATOM 905 N N . GLU A 1 113 ? -16.593 -2.597 0.343 1.00 95.25 113 GLU A N 1
ATOM 906 C CA . GLU A 1 113 ? -16.561 -2.676 -1.128 1.00 95.25 113 GLU A CA 1
ATOM 907 C C . GLU A 1 113 ? -17.773 -2.016 -1.809 1.00 95.25 113 GLU A C 1
ATOM 909 O O . GLU A 1 113 ? -17.750 -1.786 -3.013 1.00 95.25 113 GLU A O 1
ATOM 914 N N . ARG A 1 114 ? -18.839 -1.713 -1.056 1.00 96.19 114 ARG A N 1
ATOM 915 C CA . ARG A 1 114 ? -20.040 -1.037 -1.572 1.00 96.19 114 ARG A CA 1
ATOM 916 C C . ARG A 1 114 ? -19.937 0.485 -1.551 1.00 96.19 114 ARG A C 1
ATOM 918 O O . ARG A 1 114 ? -20.778 1.142 -2.158 1.00 96.19 114 ARG A O 1
ATOM 925 N N . ASP A 1 115 ? -18.961 1.038 -0.839 1.00 95.88 115 ASP A N 1
ATOM 926 C CA . ASP A 1 115 ? -18.816 2.483 -0.733 1.00 95.88 115 ASP A CA 1
ATOM 927 C C . ASP A 1 115 ? -18.181 3.049 -2.004 1.00 95.88 115 ASP A C 1
ATOM 929 O O . ASP A 1 115 ? -17.233 2.489 -2.551 1.00 95.88 115 ASP A O 1
ATOM 933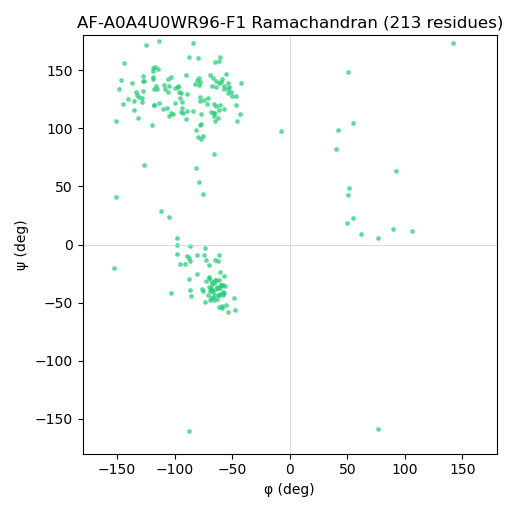 N N . ALA A 1 116 ? -18.681 4.199 -2.462 1.00 94.31 116 ALA A N 1
ATOM 934 C CA . ALA A 1 116 ? -18.246 4.816 -3.718 1.00 94.31 116 ALA A CA 1
ATOM 935 C C . ALA A 1 116 ? -16.746 5.170 -3.755 1.00 94.31 116 ALA A C 1
ATOM 937 O O . ALA A 1 116 ? -16.167 5.285 -4.828 1.00 94.31 116 ALA A O 1
ATOM 938 N N . HIS A 1 117 ? -16.126 5.345 -2.587 1.00 94.44 117 HIS A N 1
ATOM 939 C CA . HIS A 1 117 ? -14.714 5.683 -2.425 1.00 94.44 117 HIS A CA 1
ATOM 940 C C . HIS A 1 117 ? -13.873 4.479 -1.959 1.00 94.44 117 HIS A C 1
A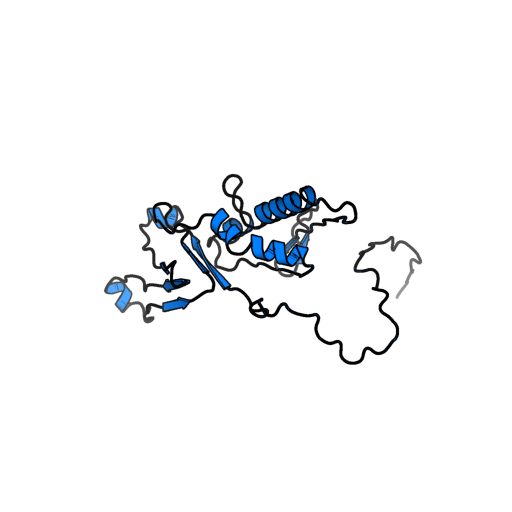TOM 942 O O . HIS A 1 117 ? -12.816 4.658 -1.355 1.00 94.44 117 HIS A O 1
ATOM 948 N N . TYR A 1 118 ? -14.342 3.248 -2.210 1.00 97.12 118 TYR A N 1
ATOM 949 C CA . TYR A 1 118 ? -13.578 2.040 -1.914 1.00 97.12 118 TYR A CA 1
ATOM 950 C C . TYR A 1 118 ? -12.292 1.967 -2.747 1.00 97.12 118 TYR A C 1
ATOM 952 O O . TYR A 1 118 ? -12.333 1.873 -3.970 1.00 97.12 118 TYR A O 1
ATOM 960 N N . ALA A 1 119 ? -11.149 1.939 -2.067 1.00 96.88 119 ALA A N 1
ATOM 961 C CA . ALA A 1 119 ? -9.830 1.820 -2.663 1.00 96.88 119 ALA A CA 1
ATOM 962 C C . ALA A 1 119 ? -9.424 0.346 -2.825 1.00 96.88 119 ALA A C 1
ATOM 964 O O . ALA A 1 119 ? -9.197 -0.381 -1.848 1.00 96.88 119 ALA A O 1
ATOM 965 N N . GLN A 1 120 ? -9.275 -0.090 -4.069 1.00 97.00 120 GLN A N 1
ATOM 966 C CA . GLN A 1 120 ? -8.739 -1.388 -4.459 1.00 97.00 120 GLN A CA 1
ATOM 967 C C . GLN A 1 120 ? -7.207 -1.375 -4.502 1.00 97.00 120 GLN A C 1
ATOM 969 O O . GLN A 1 120 ? -6.559 -0.342 -4.379 1.00 97.00 120 GLN A O 1
ATOM 974 N N . GLN A 1 121 ? -6.596 -2.544 -4.717 1.00 97.44 121 GLN A N 1
ATOM 975 C CA . GLN A 1 121 ? -5.138 -2.660 -4.862 1.00 97.44 121 GLN A CA 1
ATOM 976 C C . GLN A 1 121 ? -4.577 -1.805 -6.004 1.00 97.44 121 GLN A C 1
ATOM 978 O O . GLN A 1 121 ? -3.461 -1.301 -5.901 1.00 97.44 121 GLN A O 1
ATOM 983 N N . HIS A 1 122 ? -5.340 -1.676 -7.093 1.00 95.88 122 HIS A N 1
ATOM 984 C CA . HIS A 1 122 ? -4.950 -0.851 -8.228 1.00 95.88 122 HIS A CA 1
ATOM 985 C C . HIS A 1 122 ? -4.872 0.628 -7.844 1.00 95.88 122 HIS A C 1
ATOM 987 O O . HIS A 1 122 ? -3.868 1.250 -8.158 1.00 95.88 122 HIS A O 1
ATOM 993 N N . ASP A 1 123 ? -5.846 1.147 -7.093 1.00 95.00 123 ASP A N 1
ATOM 994 C CA . ASP A 1 123 ? -5.875 2.559 -6.688 1.00 95.00 123 ASP A CA 1
ATOM 995 C C . ASP A 1 123 ? -4.677 2.921 -5.800 1.00 95.00 123 ASP A C 1
ATOM 997 O O . ASP A 1 123 ? -4.094 3.996 -5.933 1.00 95.00 123 ASP A O 1
ATOM 1001 N N . ILE A 1 124 ? -4.249 1.991 -4.936 1.00 94.62 124 ILE A N 1
ATOM 1002 C CA . ILE A 1 124 ? -3.032 2.163 -4.128 1.00 94.62 124 ILE A CA 1
ATOM 1003 C C . ILE A 1 124 ? -1.793 2.262 -5.029 1.00 94.62 124 ILE A C 1
ATOM 1005 O O . ILE A 1 124 ? -0.956 3.141 -4.840 1.00 94.62 124 ILE A O 1
ATOM 1009 N N . TYR A 1 125 ? -1.672 1.367 -6.012 1.00 95.69 125 TYR A N 1
ATOM 1010 C CA . TYR A 1 125 ? -0.543 1.366 -6.943 1.00 95.69 125 TYR A CA 1
ATOM 1011 C C . TYR A 1 125 ? -0.535 2.607 -7.847 1.00 95.69 125 TYR A C 1
ATOM 1013 O O . TYR A 1 125 ? 0.500 3.252 -7.962 1.00 95.69 125 TYR A O 1
ATOM 1021 N N . ALA A 1 126 ? -1.678 2.990 -8.412 1.00 93.31 126 ALA A N 1
ATOM 1022 C CA . ALA A 1 126 ? -1.799 4.173 -9.262 1.00 93.31 126 ALA A CA 1
ATOM 1023 C C . ALA A 1 126 ? -1.508 5.473 -8.494 1.00 93.31 126 ALA A C 1
ATOM 1025 O O . ALA A 1 126 ? -1.003 6.434 -9.060 1.00 93.31 126 ALA A O 1
ATOM 1026 N N . SER A 1 127 ? -1.791 5.517 -7.187 1.00 87.50 127 SER A N 1
ATOM 1027 C CA . SER A 1 127 ? -1.594 6.740 -6.406 1.00 87.50 127 SER A CA 1
ATOM 1028 C C . SER A 1 127 ? -0.133 7.086 -6.117 1.00 87.50 127 SER A C 1
ATOM 1030 O O . SER A 1 127 ? 0.151 8.261 -5.911 1.00 87.50 127 SER A O 1
ATOM 1032 N N . PHE A 1 128 ? 0.755 6.102 -5.976 1.00 84.19 128 PHE A N 1
ATOM 1033 C CA . PHE A 1 128 ? 2.170 6.357 -5.662 1.00 84.19 128 PHE A CA 1
ATOM 1034 C C . PHE A 1 128 ? 3.121 5.273 -6.179 1.00 84.19 128 PHE A C 1
ATOM 1036 O O . PHE A 1 128 ? 4.304 5.528 -6.344 1.00 84.19 128 PHE A O 1
ATOM 1043 N N . GLY A 1 129 ? 2.650 4.060 -6.468 1.00 86.62 129 GLY A N 1
ATOM 1044 C CA . GLY A 1 129 ? 3.490 3.001 -7.033 1.00 86.62 129 GLY A CA 1
ATOM 1045 C C . GLY A 1 129 ? 4.040 3.334 -8.424 1.00 86.62 129 GLY A C 1
ATOM 1046 O O . GLY A 1 129 ? 5.196 3.018 -8.695 1.00 86.62 129 GLY A O 1
ATOM 1047 N N . GLU A 1 130 ? 3.245 3.985 -9.278 1.00 89.31 130 GLU A N 1
ATOM 1048 C CA . GLU A 1 130 ? 3.678 4.430 -10.615 1.00 89.31 130 GLU A CA 1
ATOM 1049 C C . GLU A 1 130 ? 4.695 5.572 -10.532 1.00 89.31 130 GLU A C 1
ATOM 1051 O O . GLU A 1 130 ? 5.776 5.461 -11.103 1.00 89.31 130 GLU A O 1
ATOM 1056 N N . GLU A 1 131 ? 4.405 6.595 -9.723 1.00 89.31 131 GLU A N 1
ATOM 1057 C CA . GLU A 1 131 ? 5.321 7.714 -9.473 1.00 89.31 131 GLU A CA 1
ATOM 1058 C C . GLU A 1 131 ? 6.672 7.217 -8.931 1.00 89.31 131 GLU A C 1
ATOM 1060 O O . GLU A 1 131 ? 7.735 7.684 -9.329 1.00 89.31 131 GLU A O 1
ATOM 1065 N N . PHE A 1 132 ? 6.674 6.240 -8.022 1.00 90.25 132 PHE A N 1
ATOM 1066 C CA . PHE A 1 132 ? 7.918 5.678 -7.490 1.00 90.25 132 PHE A CA 1
ATOM 1067 C C . PHE A 1 132 ? 8.696 4.903 -8.556 1.00 90.25 132 PHE A C 1
ATOM 1069 O O . PHE A 1 132 ? 9.927 4.914 -8.543 1.00 90.25 132 PHE A O 1
ATOM 1076 N N . LEU A 1 133 ? 7.994 4.246 -9.481 1.00 93.56 133 LEU A N 1
ATOM 1077 C CA . LEU A 1 133 ? 8.636 3.586 -10.606 1.00 93.56 133 LEU A CA 1
ATOM 1078 C C . LEU A 1 133 ? 9.251 4.617 -11.564 1.00 93.56 133 LEU A C 1
ATOM 1080 O O . LEU A 1 133 ? 10.370 4.394 -12.012 1.00 93.56 133 LEU A O 1
ATOM 1084 N N . ASP A 1 134 ? 8.592 5.755 -11.811 1.00 93.06 134 ASP A N 1
ATOM 1085 C CA . ASP A 1 134 ? 9.162 6.873 -12.586 1.00 93.06 134 ASP A CA 1
ATOM 1086 C C . ASP A 1 134 ? 10.496 7.328 -11.989 1.00 93.06 134 ASP A C 1
ATOM 1088 O O . ASP A 1 134 ? 11.526 7.275 -12.660 1.00 93.06 134 ASP A O 1
ATOM 1092 N N . HIS A 1 135 ? 10.512 7.612 -10.685 1.00 92.69 135 HIS A N 1
ATOM 1093 C CA . HIS A 1 135 ? 11.733 7.980 -9.969 1.00 92.69 135 HIS A CA 1
ATOM 1094 C C . HIS A 1 135 ? 12.847 6.926 -10.098 1.00 92.69 135 HIS A C 1
ATOM 1096 O O . HIS A 1 135 ? 14.024 7.280 -10.170 1.00 92.69 135 HIS A O 1
ATOM 1102 N N . ASN A 1 136 ? 12.516 5.629 -10.138 1.00 94.44 136 ASN A N 1
ATOM 1103 C CA . ASN A 1 136 ? 13.522 4.585 -10.346 1.00 94.44 136 ASN A CA 1
ATOM 1104 C C . ASN A 1 136 ? 14.142 4.624 -11.748 1.00 94.44 136 ASN A C 1
ATOM 1106 O O . ASN A 1 136 ? 15.351 4.419 -11.868 1.00 94.44 136 ASN A O 1
ATOM 1110 N N . PHE A 1 137 ? 13.351 4.900 -12.787 1.00 94.44 137 PHE A N 1
ATOM 1111 C CA . PHE A 1 137 ? 13.860 5.065 -14.153 1.00 94.44 137 PHE A CA 1
ATOM 1112 C C . PHE A 1 137 ? 14.670 6.357 -14.324 1.00 94.44 137 PHE A C 1
ATOM 1114 O O . PHE A 1 137 ? 15.639 6.361 -15.081 1.00 94.44 137 PHE A O 1
ATOM 1121 N N . ASP A 1 138 ? 14.366 7.392 -13.540 1.00 93.44 138 ASP A N 1
ATOM 1122 C CA . ASP A 1 138 ? 15.162 8.624 -13.450 1.00 93.44 138 ASP A CA 1
ATOM 1123 C C . ASP A 1 138 ? 16.480 8.443 -12.664 1.00 93.44 138 ASP A C 1
ATOM 1125 O O . ASP A 1 138 ? 17.295 9.362 -12.560 1.00 93.44 138 ASP A O 1
ATOM 1129 N N . GLY A 1 139 ? 16.724 7.247 -12.114 1.00 93.31 139 GLY A N 1
ATOM 1130 C CA . GLY A 1 139 ? 17.955 6.902 -11.402 1.00 93.31 139 GLY A CA 1
ATOM 1131 C C . GLY A 1 139 ? 17.933 7.200 -9.901 1.00 93.31 139 GLY A C 1
ATOM 1132 O O . GLY A 1 139 ? 18.986 7.156 -9.258 1.00 93.31 139 GLY A O 1
ATOM 1133 N N . TYR A 1 140 ? 16.763 7.469 -9.315 1.00 93.06 140 TYR A N 1
ATOM 1134 C CA . TYR A 1 140 ? 16.609 7.682 -7.876 1.00 93.06 140 TYR A CA 1
ATOM 1135 C C . TYR A 1 140 ? 16.316 6.384 -7.112 1.00 93.06 140 TYR A C 1
ATOM 1137 O O . TYR A 1 140 ? 15.612 5.476 -7.568 1.00 93.06 140 TYR A O 1
ATOM 1145 N N . HIS A 1 141 ? 16.832 6.314 -5.884 1.00 93.12 141 HIS A N 1
ATOM 1146 C CA . HIS A 1 141 ? 16.482 5.260 -4.937 1.00 93.12 141 HIS A CA 1
ATOM 1147 C C . HIS A 1 141 ? 15.122 5.549 -4.308 1.00 93.12 141 HIS A C 1
ATOM 1149 O O . HIS A 1 141 ? 14.915 6.612 -3.727 1.00 93.12 141 HIS A O 1
ATOM 1155 N N . THR A 1 142 ? 14.223 4.572 -4.369 1.00 92.69 142 THR A N 1
ATOM 1156 C CA . THR A 1 142 ? 12.901 4.654 -3.747 1.00 92.69 142 THR A CA 1
ATOM 1157 C C . THR A 1 142 ? 12.739 3.566 -2.694 1.00 92.69 142 THR A C 1
ATOM 1159 O O . THR A 1 142 ? 13.377 2.512 -2.753 1.00 92.69 142 THR A O 1
ATOM 1162 N N . CYS A 1 143 ? 11.911 3.828 -1.685 1.00 94.19 143 CYS A N 1
ATOM 1163 C CA . CYS A 1 143 ? 11.657 2.870 -0.620 1.00 94.19 143 CYS A CA 1
ATOM 1164 C C . CYS A 1 143 ? 10.232 3.009 -0.084 1.00 94.19 143 CYS A C 1
ATOM 1166 O O . CYS A 1 143 ? 9.775 4.118 0.184 1.00 94.19 143 CYS A O 1
ATOM 1168 N N . ILE A 1 144 ? 9.543 1.879 0.084 1.00 94.12 144 ILE A N 1
ATOM 1169 C CA . ILE A 1 144 ? 8.178 1.814 0.612 1.00 94.12 144 ILE A CA 1
ATOM 1170 C C . ILE A 1 144 ? 8.157 0.808 1.759 1.00 94.12 144 ILE A C 1
ATOM 1172 O O . ILE A 1 144 ? 8.520 -0.357 1.582 1.00 94.12 144 ILE A O 1
ATOM 1176 N N . PHE A 1 145 ? 7.669 1.241 2.920 1.00 95.06 145 PHE A N 1
ATOM 1177 C CA . PHE A 1 145 ? 7.470 0.381 4.082 1.00 95.06 145 PHE A CA 1
ATOM 1178 C C . PHE A 1 145 ? 5.991 0.339 4.459 1.00 95.06 145 PHE A C 1
ATOM 1180 O O . PHE A 1 145 ? 5.338 1.373 4.577 1.00 95.06 145 PHE A O 1
ATOM 1187 N N . ALA A 1 146 ? 5.463 -0.858 4.708 1.00 97.38 146 ALA A N 1
ATOM 1188 C CA . ALA A 1 146 ? 4.135 -1.017 5.287 1.00 97.38 146 ALA A CA 1
ATOM 1189 C C . ALA A 1 146 ? 4.239 -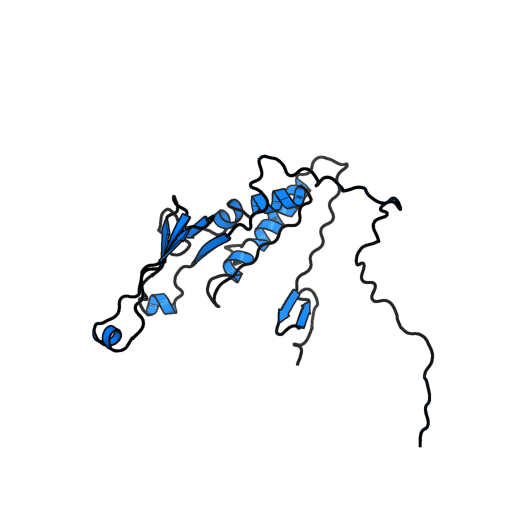1.150 6.809 1.00 97.38 146 ALA A C 1
ATOM 1191 O O . ALA A 1 146 ? 4.868 -2.079 7.318 1.00 97.38 146 ALA A O 1
ATOM 1192 N N . TYR A 1 147 ? 3.567 -0.260 7.537 1.00 98.06 147 TYR A N 1
ATOM 1193 C CA . TYR A 1 147 ? 3.557 -0.232 8.998 1.00 98.06 147 TYR A CA 1
ATOM 1194 C C . TYR A 1 147 ? 2.151 -0.475 9.565 1.00 98.06 147 TYR A C 1
ATOM 1196 O O . TYR A 1 147 ? 1.141 -0.222 8.913 1.00 98.06 147 TYR A O 1
ATOM 1204 N N . GLY A 1 148 ? 2.077 -1.014 10.785 1.00 97.50 148 GLY A N 1
ATOM 1205 C CA . GLY A 1 148 ? 0.823 -1.228 11.511 1.00 97.50 148 GLY A CA 1
ATOM 1206 C C . GLY A 1 148 ? 0.786 -2.535 12.301 1.00 97.50 148 GLY A C 1
ATOM 1207 O O . GLY A 1 148 ? 1.674 -3.384 12.183 1.00 97.50 148 GLY A O 1
ATOM 1208 N N . GLN A 1 149 ? -0.266 -2.724 13.097 1.00 96.94 149 GLN A N 1
ATOM 1209 C CA . GLN A 1 149 ? -0.434 -3.916 13.937 1.00 96.94 149 GLN A CA 1
ATOM 1210 C C . GLN A 1 149 ? -0.490 -5.230 13.136 1.00 96.94 149 GLN A C 1
ATOM 1212 O O . GLN A 1 149 ? -0.760 -5.259 11.930 1.00 96.94 149 GLN A O 1
ATOM 1217 N N . THR A 1 150 ? -0.257 -6.363 13.796 1.00 96.69 150 THR A N 1
ATOM 1218 C CA . THR A 1 150 ? -0.495 -7.683 13.191 1.00 96.69 150 THR A CA 1
ATOM 1219 C C . THR A 1 150 ? -1.947 -7.799 12.727 1.00 96.69 150 THR A C 1
ATOM 1221 O O . THR A 1 150 ? -2.875 -7.394 13.427 1.00 96.69 150 THR A O 1
ATOM 1224 N N . GLY A 1 151 ? -2.139 -8.306 11.507 1.00 96.19 151 GLY A N 1
ATOM 1225 C CA . GLY A 1 151 ? -3.458 -8.413 10.885 1.00 96.19 151 GLY A CA 1
ATOM 1226 C C . GLY A 1 151 ? -4.035 -7.103 10.332 1.00 96.19 151 GLY A C 1
ATOM 1227 O O . GLY A 1 151 ? -5.166 -7.127 9.866 1.00 96.19 151 GLY A O 1
ATOM 1228 N N . SER A 1 152 ? -3.310 -5.975 10.327 1.00 97.44 152 SER A N 1
ATOM 1229 C CA . SER A 1 152 ? -3.812 -4.708 9.752 1.00 97.44 152 SER A CA 1
ATOM 1230 C C . SER A 1 152 ? -3.873 -4.681 8.220 1.00 97.44 152 SER A C 1
ATOM 1232 O O . SER A 1 152 ? -4.502 -3.795 7.656 1.00 97.44 152 SER A O 1
ATOM 1234 N N . GLY A 1 153 ? -3.233 -5.639 7.540 1.00 97.88 153 GLY A N 1
ATOM 1235 C CA . GLY A 1 153 ? -3.190 -5.699 6.075 1.00 97.88 153 GLY A CA 1
ATOM 1236 C C . GLY A 1 153 ? -1.850 -5.313 5.440 1.00 97.88 153 GLY A C 1
ATOM 1237 O O . GLY A 1 153 ? -1.796 -5.195 4.225 1.00 97.88 153 GLY A O 1
ATOM 1238 N N . LYS A 1 154 ? -0.754 -5.182 6.207 1.00 98.31 154 LYS A N 1
ATOM 1239 C CA . LYS A 1 154 ? 0.596 -4.892 5.666 1.00 98.31 154 LYS A CA 1
ATOM 1240 C C . LYS A 1 154 ? 0.981 -5.787 4.476 1.00 98.31 154 LYS A C 1
ATOM 1242 O O . LYS A 1 154 ? 1.256 -5.286 3.391 1.00 98.31 154 LYS A O 1
ATOM 1247 N N . SER A 1 155 ? 0.940 -7.110 4.662 1.00 98.00 155 SER A N 1
ATOM 1248 C CA . SER A 1 155 ? 1.263 -8.081 3.605 1.00 98.00 155 SER A CA 1
ATOM 1249 C C . SER A 1 155 ? 0.261 -8.039 2.451 1.00 98.00 155 SER A C 1
ATOM 1251 O O . SER A 1 155 ? 0.648 -8.227 1.304 1.00 98.00 155 SER A O 1
ATOM 1253 N N . TYR A 1 156 ? -1.011 -7.741 2.733 1.00 98.25 156 TYR A N 1
ATOM 1254 C CA . TYR A 1 156 ? -2.028 -7.570 1.697 1.00 98.25 156 TYR A CA 1
ATOM 1255 C C . TYR A 1 156 ? -1.744 -6.338 0.829 1.00 98.25 156 TYR A C 1
ATOM 1257 O O . TYR A 1 156 ? -1.845 -6.416 -0.385 1.00 98.25 156 TYR A O 1
ATOM 1265 N N . THR A 1 157 ? -1.318 -5.215 1.405 1.00 98.25 157 THR A N 1
ATOM 1266 C CA . THR A 1 157 ? -0.934 -4.033 0.621 1.00 98.25 157 THR A CA 1
ATOM 1267 C C . THR A 1 157 ? 0.350 -4.270 -0.182 1.00 98.25 157 THR A C 1
ATOM 1269 O O . THR A 1 157 ? 0.387 -3.969 -1.372 1.00 98.25 157 THR A O 1
ATOM 1272 N N . MET A 1 158 ? 1.390 -4.843 0.436 1.00 98.00 158 MET A N 1
ATOM 1273 C CA . MET A 1 158 ? 2.690 -5.025 -0.227 1.00 98.00 158 MET A CA 1
ATOM 1274 C C . MET A 1 158 ? 2.678 -6.145 -1.270 1.00 98.00 158 MET A C 1
ATOM 1276 O O . MET A 1 158 ? 3.115 -5.932 -2.392 1.00 98.00 158 MET A O 1
ATOM 1280 N N . MET A 1 159 ? 2.184 -7.331 -0.918 1.00 98.06 159 MET A N 1
ATOM 1281 C CA . MET A 1 159 ? 2.199 -8.512 -1.790 1.00 98.06 159 MET A CA 1
ATOM 1282 C C . MET A 1 159 ? 0.823 -8.787 -2.401 1.00 98.06 159 MET A C 1
ATOM 1284 O O . MET A 1 159 ? 0.716 -9.075 -3.590 1.00 98.06 159 MET A O 1
ATOM 1288 N N . GLY A 1 160 ? -0.239 -8.649 -1.608 1.00 97.69 160 GLY A N 1
ATOM 1289 C CA . GLY A 1 160 ? -1.603 -8.960 -2.036 1.00 97.69 160 GLY A CA 1
ATOM 1290 C C . GLY A 1 160 ? -1.899 -10.452 -2.078 1.00 97.69 160 GLY A C 1
ATOM 1291 O O . GLY A 1 160 ? -1.267 -11.253 -1.389 1.00 97.69 160 GLY A O 1
ATOM 1292 N N . THR A 1 161 ? -2.912 -10.810 -2.857 1.00 97.44 161 THR A N 1
ATOM 1293 C CA . THR A 1 161 ? -3.250 -12.199 -3.192 1.00 97.44 161 THR A CA 1
ATOM 1294 C C . THR A 1 161 ? -3.017 -12.435 -4.682 1.00 97.44 161 THR A C 1
ATOM 1296 O O . THR A 1 161 ? -2.711 -11.498 -5.417 1.00 97.44 161 THR A O 1
ATOM 1299 N N . LEU A 1 162 ? -3.175 -13.679 -5.141 1.00 95.06 162 LEU A N 1
ATOM 1300 C CA . LEU A 1 162 ? -3.076 -14.003 -6.568 1.00 95.06 162 LEU A CA 1
ATOM 1301 C C . LEU A 1 162 ? -4.089 -13.204 -7.405 1.00 95.06 162 LEU A C 1
ATOM 1303 O O . LEU A 1 162 ? -3.719 -12.629 -8.424 1.00 95.06 162 LEU A O 1
ATOM 1307 N N . ASP A 1 163 ? -5.332 -13.105 -6.929 1.00 96.88 163 ASP A N 1
ATOM 1308 C CA . ASP A 1 163 ? -6.407 -12.382 -7.624 1.00 96.88 163 ASP A CA 1
ATOM 1309 C C . ASP A 1 163 ? -6.350 -10.864 -7.395 1.00 96.88 163 ASP A C 1
ATOM 1311 O O . ASP A 1 163 ? -6.845 -10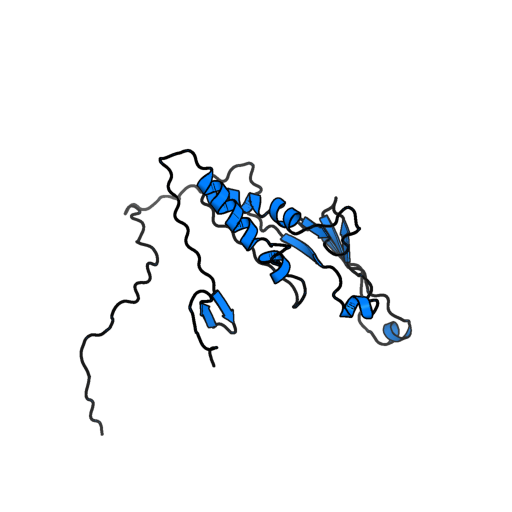.078 -8.198 1.00 96.88 163 ASP A O 1
ATOM 1315 N N . GLN A 1 164 ? -5.751 -10.438 -6.280 1.00 96.50 164 GLN A N 1
ATOM 1316 C CA . GLN A 1 164 ? -5.643 -9.039 -5.865 1.00 96.50 164 GLN A CA 1
ATOM 1317 C C . GLN A 1 164 ? -4.172 -8.690 -5.583 1.00 96.50 164 GLN A C 1
ATOM 1319 O O . GLN A 1 164 ? -3.806 -8.458 -4.420 1.00 96.50 164 GLN A O 1
ATOM 1324 N N . PRO A 1 165 ? -3.309 -8.655 -6.622 1.00 98.12 165 PRO A N 1
ATOM 1325 C CA . PRO A 1 165 ? -1.880 -8.409 -6.454 1.00 98.12 165 PRO A CA 1
ATOM 1326 C C . PRO A 1 165 ? -1.642 -7.031 -5.835 1.00 98.12 165 PRO A C 1
ATOM 1328 O O . PRO A 1 165 ? -2.331 -6.067 -6.179 1.00 98.12 165 PRO A O 1
ATOM 1331 N N . GLY A 1 166 ? -0.694 -6.957 -4.903 1.00 97.88 166 GLY A N 1
ATOM 1332 C CA . GLY A 1 166 ? -0.311 -5.738 -4.188 1.00 97.88 166 GLY A CA 1
ATOM 1333 C C . GLY A 1 166 ? 0.752 -4.920 -4.921 1.00 97.88 166 GLY A C 1
ATOM 1334 O O . GLY A 1 166 ? 0.961 -5.084 -6.122 1.00 97.88 166 GLY A O 1
ATOM 1335 N N . LEU A 1 167 ? 1.433 -4.046 -4.179 1.00 97.56 167 LEU A N 1
ATOM 1336 C CA . LEU A 1 167 ? 2.458 -3.142 -4.709 1.00 97.56 167 LEU A CA 1
ATOM 1337 C C . LEU A 1 167 ? 3.621 -3.881 -5.383 1.00 97.56 167 LEU A C 1
ATOM 1339 O O . LEU A 1 167 ? 3.877 -3.639 -6.552 1.00 97.56 167 LEU A O 1
ATOM 1343 N N . ILE A 1 168 ? 4.279 -4.818 -4.693 1.00 97.31 168 ILE A N 1
ATOM 1344 C CA . ILE A 1 168 ? 5.470 -5.531 -5.188 1.00 97.31 168 ILE A CA 1
ATOM 1345 C C . ILE A 1 168 ? 5.219 -6.182 -6.561 1.00 97.31 168 ILE A C 1
ATOM 1347 O O . ILE A 1 168 ? 5.921 -5.828 -7.509 1.00 97.31 168 ILE A O 1
ATOM 1351 N N . PRO A 1 169 ? 4.229 -7.087 -6.734 1.00 97.81 169 PRO A N 1
ATOM 1352 C CA . PRO A 1 169 ? 4.013 -7.722 -8.034 1.00 97.81 169 PRO A CA 1
ATOM 1353 C C . PRO A 1 169 ? 3.578 -6.735 -9.128 1.00 97.81 169 PRO A C 1
ATOM 1355 O O . PRO A 1 169 ? 3.911 -6.950 -10.292 1.00 97.81 169 PRO A O 1
ATOM 1358 N N . ARG A 1 170 ? 2.861 -5.653 -8.787 1.00 97.69 170 ARG A N 1
ATOM 1359 C CA . ARG A 1 170 ? 2.481 -4.609 -9.757 1.00 97.69 170 ARG A CA 1
ATOM 1360 C C . ARG A 1 170 ? 3.680 -3.778 -10.196 1.00 97.69 170 ARG A C 1
ATOM 1362 O O . ARG A 1 170 ? 3.846 -3.575 -11.391 1.00 97.69 170 ARG A O 1
ATOM 1369 N N . THR A 1 171 ? 4.545 -3.379 -9.267 1.00 96.81 171 THR A N 1
ATOM 1370 C CA . THR A 1 171 ? 5.793 -2.672 -9.571 1.00 96.81 171 THR A CA 1
ATOM 1371 C C . THR A 1 171 ? 6.713 -3.532 -10.430 1.00 96.81 171 THR A C 1
ATOM 1373 O O . THR A 1 171 ? 7.235 -3.037 -11.420 1.00 96.81 171 THR A O 1
ATOM 1376 N N . CYS A 1 172 ? 6.866 -4.826 -10.122 1.00 97.25 172 CYS A N 1
ATOM 1377 C CA . CYS A 1 172 ? 7.643 -5.735 -10.968 1.00 97.25 172 CYS A CA 1
ATOM 1378 C C . CYS A 1 172 ? 7.063 -5.837 -12.384 1.00 97.25 172 CYS A C 1
ATOM 1380 O O . CYS A 1 172 ? 7.821 -5.801 -13.347 1.00 97.25 172 CYS A O 1
ATOM 1382 N N . ARG A 1 173 ? 5.734 -5.936 -12.524 1.00 97.00 173 ARG A N 1
ATOM 1383 C CA . ARG A 1 173 ? 5.085 -5.944 -13.840 1.00 97.00 173 ARG A CA 1
ATOM 1384 C C . ARG A 1 173 ? 5.358 -4.646 -14.602 1.00 97.00 173 ARG A C 1
ATOM 1386 O O . ARG A 1 173 ? 5.890 -4.717 -15.701 1.00 97.00 173 ARG A O 1
ATOM 1393 N N . GLY A 1 174 ? 5.067 -3.493 -13.998 1.00 96.25 174 GLY A N 1
ATOM 1394 C CA . GLY A 1 174 ? 5.282 -2.191 -14.633 1.00 96.25 174 GLY A CA 1
ATOM 1395 C C . GLY A 1 174 ? 6.747 -1.945 -15.004 1.00 96.25 174 GLY A C 1
ATOM 1396 O O . GLY A 1 174 ? 7.030 -1.361 -16.045 1.00 96.25 174 GLY A O 1
ATOM 1397 N N . LEU A 1 175 ? 7.693 -2.437 -14.194 1.00 97.19 175 LEU A N 1
ATOM 1398 C CA . LEU A 1 175 ? 9.123 -2.392 -14.500 1.00 97.19 175 LEU A CA 1
ATOM 1399 C C . LEU A 1 175 ? 9.433 -3.118 -15.815 1.00 97.19 175 LEU A C 1
ATOM 1401 O O . LEU A 1 175 ? 10.061 -2.535 -16.695 1.00 97.19 175 LEU A O 1
ATOM 1405 N N . PHE A 1 176 ? 8.998 -4.372 -15.954 1.00 97.88 176 PHE A N 1
ATOM 1406 C CA . PHE A 1 176 ? 9.273 -5.153 -17.162 1.00 97.88 176 PHE A CA 1
ATOM 1407 C C . PHE A 1 176 ? 8.491 -4.650 -18.378 1.00 97.88 176 PHE A C 1
ATOM 1409 O O . PHE A 1 176 ? 9.067 -4.587 -19.456 1.00 97.88 176 PHE A O 1
ATOM 1416 N N . GLU A 1 177 ? 7.246 -4.198 -18.207 1.00 97.19 177 GLU A N 1
ATOM 1417 C CA . GLU A 1 177 ? 6.467 -3.573 -19.287 1.00 97.19 177 GLU A CA 1
ATOM 1418 C C . GLU A 1 177 ? 7.182 -2.337 -19.862 1.00 97.19 177 GLU A C 1
ATOM 1420 O O . GLU A 1 177 ? 7.236 -2.164 -21.077 1.00 97.19 177 GLU A O 1
ATOM 1425 N N . ARG A 1 178 ? 7.794 -1.498 -19.014 1.00 96.00 178 ARG A N 1
ATOM 1426 C CA . ARG A 1 178 ? 8.580 -0.336 -19.469 1.00 96.00 178 ARG A CA 1
ATOM 1427 C C . ARG A 1 178 ? 9.882 -0.729 -20.157 1.00 96.00 178 ARG A C 1
ATOM 1429 O O . ARG A 1 178 ? 10.235 -0.117 -21.158 1.00 96.00 178 ARG A O 1
ATOM 1436 N N . ILE A 1 179 ? 10.575 -1.747 -19.644 1.00 96.50 179 ILE A N 1
ATOM 1437 C CA . ILE A 1 179 ? 11.791 -2.278 -20.278 1.00 96.50 179 ILE A CA 1
ATOM 1438 C C . ILE A 1 179 ? 11.469 -2.829 -21.674 1.00 96.50 179 ILE A C 1
ATOM 1440 O O . ILE A 1 179 ? 12.213 -2.574 -22.614 1.00 96.50 179 ILE A O 1
ATOM 1444 N N . GLU A 1 180 ? 10.363 -3.561 -21.822 1.00 96.19 180 GLU A N 1
ATOM 1445 C CA . GLU A 1 180 ? 9.918 -4.108 -23.110 1.00 96.19 180 GLU A CA 1
ATOM 1446 C C . GLU A 1 180 ? 9.461 -3.019 -24.091 1.00 96.19 180 GLU A C 1
ATOM 1448 O O . GLU A 1 180 ? 9.624 -3.174 -25.302 1.00 96.19 180 GLU A O 1
ATOM 1453 N N . ALA A 1 181 ? 8.902 -1.919 -23.583 1.00 96.06 181 ALA A N 1
ATOM 1454 C CA . ALA A 1 181 ? 8.455 -0.786 -24.387 1.00 96.06 181 ALA A CA 1
ATOM 1455 C C . ALA A 1 181 ? 9.586 0.173 -24.810 1.00 96.06 181 ALA A C 1
ATOM 1457 O O . ALA A 1 181 ? 9.335 1.062 -25.629 1.00 96.06 181 ALA A O 1
ATOM 1458 N N . GLU A 1 182 ? 10.807 0.024 -24.282 1.00 95.44 182 GLU A N 1
ATOM 1459 C CA . GLU A 1 182 ? 11.940 0.883 -24.633 1.00 95.44 182 GLU A CA 1
ATOM 1460 C C . GLU A 1 182 ? 12.338 0.691 -26.105 1.00 95.44 182 GLU A C 1
ATOM 1462 O O . GLU A 1 182 ? 12.699 -0.399 -26.549 1.00 95.44 182 GLU A O 1
ATOM 1467 N N . GLN A 1 183 ? 12.284 1.778 -26.875 1.00 92.12 183 GLN A N 1
ATOM 1468 C CA . GLN A 1 183 ? 12.576 1.773 -28.313 1.00 92.12 183 GLN A CA 1
ATOM 1469 C C . GLN A 1 183 ? 14.026 2.165 -28.615 1.00 92.12 183 GLN A C 1
ATOM 1471 O O . GLN A 1 183 ? 14.519 1.933 -29.722 1.00 92.12 183 GLN A O 1
ATOM 1476 N N . ASN A 1 184 ? 14.725 2.771 -27.655 1.00 93.88 184 ASN A N 1
ATOM 1477 C CA . ASN A 1 184 ? 16.105 3.187 -27.816 1.00 93.88 184 ASN A CA 1
ATOM 1478 C C . ASN A 1 184 ? 17.055 1.991 -27.686 1.00 93.88 184 ASN A C 1
ATOM 1480 O O . ASN A 1 184 ? 17.432 1.580 -26.591 1.00 93.88 184 ASN A O 1
ATOM 1484 N N . SER A 1 185 ? 17.543 1.503 -28.828 1.00 91.75 185 SER A N 1
ATOM 1485 C CA . SER A 1 185 ? 18.501 0.391 -28.912 1.00 91.75 185 SER A CA 1
ATOM 1486 C C . SER A 1 185 ? 19.850 0.649 -28.230 1.00 91.75 185 SER A C 1
ATOM 1488 O O . SER A 1 185 ? 20.674 -0.258 -28.148 1.00 91.75 185 SER A O 1
ATOM 1490 N N . SER A 1 186 ? 20.117 1.884 -27.799 1.00 96.00 186 SER A N 1
ATOM 1491 C CA . SER A 1 186 ? 21.345 2.253 -27.085 1.00 96.00 186 SER A CA 1
ATOM 1492 C C . SER A 1 186 ? 21.217 2.082 -25.570 1.00 96.00 186 SER A C 1
ATOM 1494 O O . SER A 1 186 ? 22.215 2.197 -24.862 1.00 96.00 186 SER A O 1
ATOM 1496 N N . ILE A 1 187 ? 20.006 1.835 -25.064 1.00 95.25 187 ILE A N 1
ATOM 1497 C CA . ILE A 1 187 ? 19.734 1.623 -23.644 1.00 95.25 187 ILE A CA 1
ATOM 1498 C C . ILE A 1 187 ? 19.691 0.118 -23.372 1.00 95.25 187 ILE A C 1
ATOM 1500 O O . ILE A 1 187 ? 19.141 -0.668 -24.137 1.00 95.25 187 ILE A O 1
ATOM 1504 N N . THR A 1 188 ? 20.312 -0.308 -22.276 1.00 94.75 188 THR A N 1
ATOM 1505 C CA . THR A 1 188 ? 20.255 -1.691 -21.793 1.00 94.75 188 THR A CA 1
ATOM 1506 C C . THR A 1 188 ? 19.973 -1.671 -20.302 1.00 94.75 188 THR A C 1
ATOM 1508 O O . THR A 1 188 ? 20.646 -0.966 -19.552 1.00 94.75 188 THR A O 1
ATOM 1511 N N . TYR A 1 189 ? 19.002 -2.473 -19.872 1.00 96.50 189 TYR A N 1
ATOM 1512 C CA . TYR A 1 189 ? 18.639 -2.617 -18.467 1.00 96.50 189 TYR A CA 1
ATOM 1513 C C . TYR A 1 189 ? 19.191 -3.921 -17.901 1.00 96.50 189 TYR A C 1
ATOM 1515 O O . TYR A 1 189 ? 19.210 -4.951 -18.573 1.00 96.50 189 TYR A O 1
ATOM 1523 N N . ASN A 1 190 ? 19.608 -3.883 -16.638 1.00 96.75 190 ASN A N 1
ATOM 1524 C CA . ASN A 1 190 ? 19.964 -5.071 -15.878 1.00 96.75 190 ASN A CA 1
ATOM 1525 C C . ASN A 1 190 ? 19.197 -5.058 -14.554 1.00 96.75 190 ASN A C 1
ATOM 1527 O O . ASN A 1 190 ? 19.286 -4.093 -13.795 1.00 96.75 190 ASN A O 1
ATOM 1531 N N . VAL A 1 191 ? 18.419 -6.112 -14.304 1.00 97.19 191 VAL A N 1
ATOM 1532 C CA . VAL A 1 191 ? 17.517 -6.211 -13.154 1.00 97.19 191 VAL A CA 1
ATOM 1533 C C . VAL A 1 191 ? 18.011 -7.311 -12.225 1.00 97.19 191 VAL A C 1
ATOM 1535 O O . VAL A 1 191 ? 18.099 -8.477 -12.603 1.00 97.19 191 VAL A O 1
ATOM 1538 N N . HIS A 1 192 ? 18.284 -6.937 -10.978 1.00 96.88 192 HIS A N 1
ATOM 1539 C CA . HIS A 1 192 ? 18.650 -7.854 -9.906 1.00 96.88 192 HIS A CA 1
ATOM 1540 C C . HIS A 1 192 ? 17.618 -7.768 -8.782 1.00 96.88 192 HIS A C 1
ATOM 1542 O O . HIS A 1 192 ? 17.115 -6.686 -8.484 1.00 96.88 192 HIS A O 1
ATOM 1548 N N . VAL A 1 193 ? 17.320 -8.899 -8.139 1.00 96.75 193 VAL A N 1
ATOM 1549 C CA . VAL A 1 193 ? 16.388 -8.959 -7.008 1.00 96.75 193 VAL A CA 1
ATOM 1550 C C . VAL A 1 193 ? 17.050 -9.634 -5.814 1.00 96.75 193 VAL A C 1
ATOM 1552 O O . VAL A 1 193 ? 17.770 -10.621 -5.959 1.00 96.75 193 VAL A O 1
ATOM 1555 N N . SER A 1 194 ? 16.783 -9.106 -4.626 1.00 96.38 194 SER A N 1
ATOM 1556 C CA . SER A 1 194 ? 17.106 -9.731 -3.349 1.00 96.38 194 SER A CA 1
ATOM 1557 C C . SER A 1 194 ? 15.842 -9.779 -2.497 1.00 96.38 194 SER A C 1
ATOM 1559 O O . SER A 1 194 ? 14.994 -8.889 -2.576 1.00 96.38 194 SER A O 1
ATOM 1561 N N . TYR A 1 195 ? 15.683 -10.838 -1.702 1.00 97.06 195 TYR A N 1
ATOM 1562 C CA . TYR A 1 195 ? 14.552 -10.955 -0.789 1.00 97.06 195 TYR A CA 1
ATOM 1563 C C . TYR A 1 195 ? 14.987 -11.658 0.490 1.00 97.06 195 TYR A C 1
ATOM 1565 O O . TYR A 1 195 ? 15.478 -12.782 0.449 1.00 97.06 195 TYR A O 1
ATOM 1573 N N . PHE A 1 196 ? 14.839 -10.983 1.626 1.00 95.94 196 PHE A N 1
ATOM 1574 C CA . PHE A 1 196 ? 15.295 -11.481 2.917 1.00 95.94 196 PHE A CA 1
ATOM 1575 C C . PHE A 1 196 ? 14.333 -11.087 4.039 1.00 95.94 196 PHE A C 1
ATOM 1577 O O . PHE A 1 196 ? 13.584 -10.115 3.934 1.00 95.94 196 PHE A O 1
ATOM 1584 N N . GLU A 1 197 ? 14.369 -11.857 5.119 1.00 95.62 197 GLU A N 1
ATOM 1585 C CA . GLU A 1 197 ? 13.662 -11.600 6.370 1.00 95.62 197 GLU A CA 1
ATOM 1586 C C . GLU A 1 197 ? 14.673 -11.204 7.447 1.00 95.62 197 GLU A C 1
ATOM 1588 O O . GLU A 1 197 ? 15.734 -11.818 7.559 1.00 95.62 197 GLU A O 1
ATOM 1593 N N . ILE A 1 198 ? 14.341 -10.186 8.243 1.00 95.81 198 ILE A N 1
ATOM 1594 C CA . ILE A 1 198 ? 15.064 -9.860 9.474 1.00 95.81 198 ILE A CA 1
ATOM 1595 C C . ILE A 1 198 ? 14.182 -10.285 10.644 1.00 95.81 198 ILE A C 1
ATOM 1597 O O . ILE A 1 198 ? 13.086 -9.751 10.819 1.00 95.81 198 ILE A O 1
ATOM 1601 N N . TYR A 1 199 ? 14.659 -11.230 11.449 1.00 95.12 199 TYR A N 1
ATOM 1602 C CA . TYR A 1 199 ? 13.972 -11.689 12.651 1.00 95.12 199 TYR A CA 1
ATOM 1603 C C . TYR A 1 199 ? 14.963 -11.799 13.804 1.00 95.12 199 TYR A C 1
ATOM 1605 O O . TYR A 1 199 ? 15.957 -12.514 13.698 1.00 95.12 199 TYR A O 1
ATOM 1613 N N . ASN A 1 200 ? 14.684 -11.098 14.907 1.00 94.31 200 ASN A N 1
ATOM 1614 C CA . ASN A 1 200 ? 15.554 -11.058 16.085 1.00 94.31 200 ASN A CA 1
ATOM 1615 C C . ASN A 1 200 ? 17.014 -10.700 15.734 1.00 94.31 200 ASN A C 1
ATOM 1617 O O . ASN A 1 200 ? 17.935 -11.410 16.119 1.00 94.31 200 ASN A O 1
ATOM 1621 N N . GLU A 1 201 ? 17.217 -9.645 14.937 1.00 95.56 201 GLU A N 1
ATOM 1622 C CA . GLU A 1 201 ? 18.536 -9.224 14.428 1.00 95.56 201 GLU A CA 1
ATOM 1623 C C . GLU A 1 201 ? 19.270 -10.253 13.536 1.00 95.56 201 GLU A C 1
ATOM 1625 O O . GLU A 1 201 ? 20.418 -10.033 13.152 1.00 95.56 201 GLU A O 1
ATOM 1630 N N . HIS A 1 202 ? 18.621 -11.354 13.139 1.00 92.50 202 HIS A N 1
ATOM 1631 C CA . HIS A 1 202 ? 19.162 -12.309 12.171 1.00 92.50 202 HIS A CA 1
ATOM 1632 C C . HIS A 1 202 ? 18.580 -12.087 10.778 1.00 92.50 202 HIS A C 1
ATOM 1634 O O . HIS A 1 202 ? 17.367 -11.958 10.615 1.00 92.50 202 HIS A O 1
ATOM 1640 N N . VAL A 1 203 ? 19.451 -12.108 9.766 1.00 94.69 203 VAL A N 1
ATOM 1641 C CA . VAL A 1 203 ? 19.072 -12.003 8.352 1.00 94.69 203 VAL A CA 1
ATOM 1642 C C . VAL A 1 203 ? 18.952 -13.399 7.746 1.00 94.69 203 VAL A C 1
ATOM 1644 O O . VAL A 1 203 ? 19.898 -14.186 7.790 1.00 94.69 203 VAL A O 1
ATOM 1647 N N . LYS A 1 204 ? 17.802 -13.694 7.141 1.00 93.44 204 LYS A N 1
ATOM 1648 C CA . LYS A 1 204 ? 17.528 -14.932 6.411 1.00 93.44 204 LYS A CA 1
ATOM 1649 C C . LYS A 1 204 ? 17.239 -14.626 4.947 1.00 93.44 204 LYS A C 1
ATOM 1651 O O . LYS A 1 204 ? 16.269 -13.937 4.645 1.00 93.44 204 LYS A O 1
ATOM 1656 N N . ASP A 1 205 ? 18.038 -15.175 4.039 1.00 95.50 205 ASP A N 1
ATOM 1657 C CA . ASP A 1 205 ? 17.781 -15.094 2.597 1.00 95.50 205 ASP A CA 1
ATOM 1658 C C . ASP A 1 205 ? 16.585 -15.987 2.214 1.00 95.50 205 ASP A C 1
ATOM 1660 O O . ASP A 1 205 ? 16.607 -17.200 2.441 1.00 95.50 205 ASP A O 1
ATOM 1664 N N . LEU A 1 206 ? 15.540 -15.382 1.640 1.00 95.25 206 LEU A N 1
ATOM 1665 C CA . LEU A 1 206 ? 14.294 -16.045 1.246 1.00 95.25 206 LEU A CA 1
ATOM 1666 C C . LEU A 1 206 ? 14.339 -16.639 -0.170 1.00 95.25 206 LEU A C 1
ATOM 1668 O O . LEU A 1 206 ? 13.439 -17.394 -0.535 1.00 95.25 206 LEU A O 1
ATOM 1672 N N . LEU A 1 207 ? 15.359 -16.316 -0.970 1.00 94.31 207 LEU A N 1
ATOM 1673 C CA . LEU A 1 207 ? 15.557 -16.863 -2.316 1.00 94.31 207 LEU A CA 1
ATOM 1674 C C . LEU A 1 207 ? 16.419 -18.134 -2.301 1.00 94.31 207 LEU A C 1
ATOM 1676 O O . LEU A 1 207 ? 16.402 -18.911 -3.259 1.00 94.31 207 LEU A O 1
ATOM 1680 N N . THR A 1 208 ? 17.137 -18.389 -1.205 1.00 90.56 208 THR A N 1
ATOM 1681 C CA . THR A 1 208 ? 17.891 -19.635 -1.009 1.00 90.56 208 THR A CA 1
ATOM 1682 C C . THR A 1 208 ? 17.001 -20.771 -0.498 1.00 90.56 208 THR A C 1
ATOM 1684 O O . THR A 1 208 ? 16.163 -20.606 0.389 1.00 90.56 208 THR A O 1
ATOM 1687 N N . LYS A 1 209 ? 17.190 -21.981 -1.039 1.00 76.88 209 LYS A N 1
ATOM 1688 C CA . LYS A 1 209 ? 16.529 -23.184 -0.516 1.00 76.88 209 LYS A CA 1
ATOM 1689 C C . LYS A 1 209 ? 17.249 -23.641 0.758 1.00 76.88 209 LYS A C 1
ATOM 1691 O O . LYS A 1 209 ? 18.363 -24.141 0.672 1.00 76.88 209 LYS A O 1
ATOM 1696 N N . GLY A 1 210 ? 16.585 -23.548 1.911 1.00 64.62 210 GLY A N 1
ATOM 1697 C CA . GLY A 1 210 ? 16.960 -24.316 3.105 1.00 64.62 210 GLY A CA 1
ATOM 1698 C C . GLY A 1 210 ? 17.926 -23.645 4.081 1.00 64.62 210 GLY A C 1
ATOM 1699 O O . GLY A 1 210 ? 18.985 -24.187 4.373 1.00 64.62 210 GLY A O 1
ATOM 1700 N N . THR A 1 211 ? 17.518 -22.536 4.690 1.00 54.91 211 THR A N 1
ATOM 1701 C CA . THR A 1 211 ? 18.134 -22.058 5.935 1.00 54.91 211 THR A CA 1
ATOM 1702 C C . THR A 1 211 ? 17.208 -22.385 7.108 1.00 54.91 211 THR A C 1
ATOM 1704 O O . THR A 1 211 ? 16.071 -21.905 7.192 1.00 54.91 211 THR A O 1
ATOM 1707 N N . SER A 1 212 ? 17.665 -23.285 7.986 1.00 55.88 212 SER A N 1
ATOM 1708 C CA . SER A 1 212 ? 17.024 -23.548 9.279 1.00 55.88 212 SER A CA 1
ATOM 1709 C C . SER A 1 212 ? 16.900 -22.237 10.066 1.00 55.88 212 SER A C 1
ATOM 1711 O O . SER A 1 212 ? 17.781 -21.385 9.929 1.00 55.88 212 SER A O 1
ATOM 1713 N N . PRO A 1 213 ? 15.843 -22.045 10.878 1.00 55.78 213 PRO A N 1
ATOM 1714 C CA . PRO A 1 213 ? 15.767 -20.881 11.753 1.00 55.78 213 PRO A CA 1
ATOM 1715 C C . PRO A 1 213 ? 17.041 -20.800 12.608 1.00 55.78 213 PRO A C 1
ATOM 1717 O O . PRO A 1 213 ? 17.504 -21.851 13.064 1.00 55.78 213 PRO A O 1
ATOM 1720 N N . PRO A 1 214 ? 17.618 -19.606 12.819 1.00 55.56 214 PRO A N 1
ATOM 1721 C CA . PRO A 1 214 ? 18.659 -19.451 13.822 1.00 55.56 214 PRO A CA 1
ATOM 1722 C C . PRO A 1 214 ? 18.060 -19.833 15.184 1.00 55.56 214 PRO A C 1
ATOM 1724 O O . PRO A 1 214 ? 17.030 -19.290 15.584 1.00 55.56 214 PRO A O 1
ATOM 1727 N N . THR A 1 215 ? 18.653 -20.846 15.818 1.00 47.28 215 THR A N 1
ATOM 1728 C CA . THR A 1 215 ? 18.388 -21.248 17.211 1.00 47.28 215 THR A CA 1
ATOM 1729 C C . THR A 1 215 ? 18.836 -20.184 18.187 1.00 47.28 215 THR A C 1
ATOM 1731 O O . THR A 1 215 ? 19.957 -19.669 17.969 1.00 47.28 215 THR A O 1
#

Radius of gyration: 25.56 Å; Cα contacts (8 Å, |Δi|>4): 180; chains: 1; bounding box: 74×51×64 Å

Nearest PDB structures (foldseek):
  2owm-assembly1_C  TM=9.447E-01  e=3.558E-18  Neurospora crassa
  2owm-assembly2_D  TM=9.375E-01  e=2.916E-18  Neurospora crassa
  2owm-assembly2_B  TM=9.373E-01  e=3.330E-18  Neurospora crassa
  4ozq-assembly2_B  TM=9.155E-01  e=1.183E-13  Escherichia coli UMEA 3304-1
  4ozq-assembly1_A  TM=9.045E-01  e=2.011E-13  Escherichia coli UMEA 3304-1

Sequence (215 aa):
MAHHRALTTPDLQHYHSTASAPSLRSREPITAMDRPFTPPDGDGGNVKVVVRVRKFVKKETDKQSPCLVEMNPQTNETVLHPPELTPEEQKSQKKQYEEKSFTFDKSFWSHNERDAHYAQQHDIYASFGEEFLDHNFDGYHTCIFAYGQTGSGKSYTMMGTLDQPGLIPRTCRGLFERIEAEQNSSITYNVHVSYFEIYNEHVKDLLTKGTSPPT

InterPro domains:
  IPR001752 Kinesin motor domain [PF00225] (52-210)
  IPR001752 Kinesin motor domain [PS50067] (46-215)
  IPR001752 Kinesin motor domain [SM00129] (44-215)
  IPR027417 P-loop containing nucleoside triphosphate hydrolase [SSF52540] (45-212)
  IPR036961 Kinesin motor domain superfamily [G3DSA:3.40.850.10] (45-215)

Mean predicted aligned error: 12.56 Å

pLDDT: mean 81.15, std 22.96, range [30.84, 98.31]